Protein 6OAE (pdb70)

B-factor: mean 30.8, std 9.29, range [15.87, 71.19]

Solvent-accessible surface area: 11978 Å² total; per-residue (Å²): 126,113,151,7,51,30,147,108,66,114,15,120,12,99,3,80,57,113,26,103,122,53,26,10,92,7,94,27,4,172,58,23,129,12,64,58,7,109,116,14,20,97,191,3,14,82,35,112,75,68,50,0,21,4,82,62,70,7,54,61,65,126,85,50,90,9,40,0,15,0,33,0,47,47,92,62,91,90,61,38,74,34,96,0,72,0,34,5,64,53,44,27,56,35,45,2,122,23,114,30,179,85,53,106,25,155,7,108,42,104,35,153,65,110,35,80,30,0,52,51,105,89,0,79,11,138,13,182,1,174,94,34,108,22,30,11,54,36,88,61,89,46,87,16,0,62,78,18,1,34,22,72,42,61,56,146,1,13,0,66,0,45,144,95,11,53,57,182,120,64,54,66,0,9,0,105,0,48,0,34,8,14,97,27,133,139,81,167,76,36,50,82,19,85,4,24,0,16,0,54,2,43,68,134

Secondary struc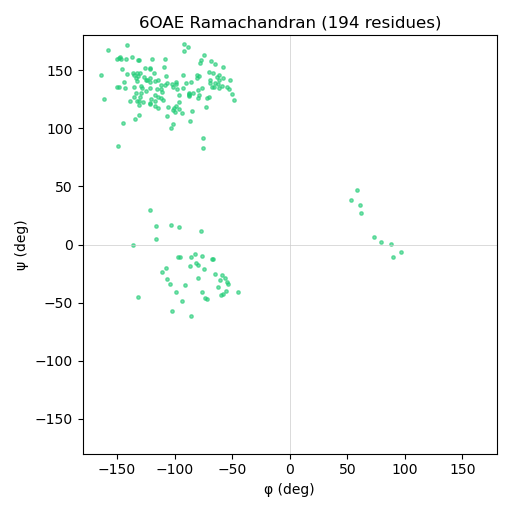ture (DSSP, 8-state):
--S-B-S--EEEEETT----S-SEE-B--TT-EEEE-TTSPTTTEEEETTEEEE-S---TTT-SEEEEEEEEEETTEEEEEEEEEEEEEP---S--B-S-SEEEEEEETTPPTT-EEE-HHHH--B-SSTTPPPEEEEEESSTTGGGTEEEEETTEEEEEE-S---TTT-SEEEEEEEEESSS-SS-SS--EEEEEEEEEEEP-

InterPro domains:
  IPR002126 Cadherin-like [PS50268] (71-124)
  IPR002126 Cadherin-like [PS50268] (125-237)
  IPR002126 Cadherin-like [PS50268] (249-354)
  IPR002126 Cadherin-like [PS50268] (355-459)
  IPR002126 Cadherin-like [SM00112] (29-122)
  IPR002126 Cadherin-like [SM00112] (149-235)
  IPR002126 Cadherin-like [SM00112] (274-352)
  IPR015919 Cadherin-like superfamily [SSF49313] (65-124)
  IPR015919 Cadherin-like superfamily [SSF49313] (117-227)
  IPR015919 Cadherin-like superfamily [SSF49313] (248-342)
  IPR020894 Cadherin conserved site [PS00232] (112-122)
  IPR050174 Protocadherin/Cadherin-related Cell Adhesion [PTHR24028] (68-316)

Sequence (204 aa):
AQYCSVNKDIFEVEENTNVTEPLVDIHHVPEGQEVTLGALSTPFAFRIQGNQLFLNVTPDYEEKSLLEAQLLCQSGGTLVTQLRVFVSVLDVNDNAPEFPFKTKEEIRVEEDTKVNSTVIPETQLQAEEDRDKDDILFYTLQEMTAGASDYFSLVSVNRRPALRLDRPLDFYERPNNMTFWLLVRDTPGENVEPSHTATATLVLNNVVPA

Radius of gyration: 27.86 Å; Cα contacts (8 Å, |Δi|>4): 495; chains: 1; bounding box: 57×40×80 Å

GO terms:
  GO:0005515 protein binding (F, IPI)
  GO:0050839 cell adhesion molecule binding (F, IDA)
  GO:0005886 plasma membrane (C, IDA)
  GO:0005902 microvillus (C, IDA)
  GO:0016324 apical plasma membrane (C, IDA)
  GO:0031526 brush border membrane (C, IDA)
  GO:0031528 microvillus membrane (C, IDA)
  GO:1904970 brush border assembly (P, IDA)
  GO:0032532 regulation of microvillus length (P, IMP)
  GO:0090675 intermicrovillar adhesion (P, IMP)
  GO:0070062 extracellular exosome (C, HDA)
  GO:0008013 beta-catenin binding (F, IPI)

Structure (mmCIF, N/CA/C/O backbone):
data_6OAE
#
_entry.id   6OAE
#
_cell.length_a   50.427
_cell.length_b   78.379
_cell.length_c   121.390
_cell.angle_alpha   90.00
_cell.angle_beta   90.00
_cell.angle_gamma   90.00
#
_symmetry.space_group_name_H-M   'I 2 2 2'
#
loop_
_entity.id
_entity.type
_entity.pdbx_description
1 polymer 'Mucin-like protocadherin'
2 non-polymer 2-AMINO-2-HYDROXYMETHYL-PROPANE-1,3-DIOL
3 non-polymer 'CALCIUM ION'
4 water water
#
loop_
_atom_site.group_PDB
_atom_site.id
_atom_site.type_symbol
_atom_site.label_atom_id
_atom_site.label_alt_id
_atom_site.label_comp_id
_atom_site.label_asym_id
_atom_site.label_entity_id
_atom_site.label_seq_id
_atom_site.pdbx_PDB_ins_code
_atom_site.Cartn_x
_atom_site.Cartn_y
_atom_site.Cartn_z
_atom_site.occupancy
_atom_site.B_iso_or_equiv
_atom_site.auth_seq_id
_atom_site.auth_comp_id
_atom_site.auth_asym_id
_atom_site.auth_atom_id
_atom_site.pdbx_PDB_model_num
ATOM 1 N N . ALA A 1 3 ? -10.097 43.909 48.640 1.00 66.91 2 ALA A N 1
ATOM 2 C CA . ALA A 1 3 ? -10.146 42.665 47.772 1.00 66.76 2 ALA A CA 1
ATOM 3 C C . ALA A 1 3 ? -11.465 42.632 46.985 1.00 63.27 2 ALA A C 1
ATOM 4 O O . ALA A 1 3 ? -12.152 41.582 47.007 1.00 66.98 2 ALA A O 1
ATOM 6 N N . GLN A 1 4 ? -11.792 43.743 46.311 1.00 59.75 3 GLN A N 1
ATOM 7 C CA . GLN A 1 4 ? -13.086 43.968 45.601 1.00 57.57 3 GLN A CA 1
ATOM 8 C C . GLN A 1 4 ? -12.840 44.255 44.117 1.00 51.05 3 GLN A C 1
ATOM 9 O O . GLN A 1 4 ? -13.651 44.979 43.501 1.00 47.62 3 GLN A O 1
ATOM 15 N N . TYR A 1 5 ? -11.768 43.694 43.557 1.00 46.69 4 TYR A N 1
ATOM 16 C CA . TYR A 1 5 ? -11.447 43.779 42.113 1.00 42.93 4 TYR A CA 1
ATOM 17 C C . TYR A 1 5 ? -11.194 42.369 41.588 1.00 39.65 4 TYR A C 1
ATOM 18 O O . TYR A 1 5 ? -10.481 41.618 42.254 1.00 35.25 4 TYR A O 1
ATOM 27 N N . CYS A 1 6 ? -11.773 42.053 40.433 1.00 37.62 5 CYS A N 1
ATOM 28 C CA . CYS A 1 6 ? -11.469 40.837 39.644 1.00 39.13 5 CYS A CA 1
ATOM 29 C C . CYS A 1 6 ? -9.967 40.743 39.416 1.00 35.33 5 CYS A C 1
ATOM 30 O O . CYS A 1 6 ? -9.369 41.789 39.180 1.00 31.57 5 CYS A O 1
ATOM 33 N N . SER A 1 7 ? -9.417 39.531 39.471 1.00 32.15 6 SER A N 1
ATOM 34 C CA . SER A 1 7 ? -7.994 39.245 39.193 1.00 30.94 6 SER A CA 1
ATOM 35 C C . SER A 1 7 ? -7.825 37.828 38.627 1.00 30.91 6 SER A C 1
ATOM 36 O O . SER A 1 7 ? -8.741 36.964 38.779 1.00 30.56 6 SER A O 1
ATOM 39 N N . VAL A 1 8 ? -6.694 37.640 37.973 1.00 28.87 7 VAL A N 1
ATOM 40 C CA . VAL A 1 8 ? -6.124 36.343 37.544 1.00 28.41 7 VAL A CA 1
ATOM 41 C C . VAL A 1 8 ? -4.664 36.374 37.989 1.00 28.67 7 VAL A C 1
ATOM 42 O O . VAL A 1 8 ? -4.061 37.491 37.971 1.00 28.77 7 VAL A O 1
ATOM 46 N N . ASN A 1 9 ? -4.130 35.227 38.383 1.00 28.77 8 ASN A N 1
ATOM 47 C CA . ASN A 1 9 ? -2.719 35.067 38.826 1.00 30.94 8 ASN A CA 1
ATOM 48 C C . ASN A 1 9 ? -1.811 34.951 37.597 1.00 27.31 8 ASN A C 1
ATOM 49 O O . ASN A 1 9 ? -0.619 35.094 37.758 1.00 25.21 8 ASN A O 1
ATOM 54 N N . LYS A 1 10 ? -2.370 34.691 36.415 1.00 24.01 9 LYS A N 1
ATOM 55 C CA . LYS A 1 10 ? -1.582 34.494 35.168 1.00 23.55 9 LYS A CA 1
ATOM 56 C C . LYS A 1 10 ? -2.436 34.963 33.998 1.00 22.36 9 LYS A C 1
ATOM 57 O O . LYS A 1 10 ? -3.623 34.668 33.991 1.00 21.59 9 LYS A O 1
ATOM 63 N N . ASP A 1 11 ? -1.858 35.707 33.063 1.00 21.43 10 ASP A N 1
ATOM 64 C CA . ASP A 1 11 ? -2.657 36.258 31.941 1.00 20.92 10 ASP A CA 1
ATOM 65 C C . ASP A 1 11 ? -1.940 36.106 30.606 1.00 19.97 10 ASP A C 1
ATOM 66 O O . ASP A 1 11 ? -2.530 36.536 29.606 1.00 19.67 10 ASP A O 1
ATOM 71 N N . ILE A 1 12 ? -0.736 35.532 30.567 1.00 19.80 11 ILE A N 1
ATOM 72 C CA . ILE A 1 12 ? -0.021 35.208 29.299 1.00 20.74 11 ILE A CA 1
ATOM 73 C C . ILE A 1 12 ? 0.237 33.705 29.307 1.00 21.23 11 ILE A C 1
ATOM 74 O O . ILE A 1 12 ? 0.915 33.209 30.239 1.00 21.09 11 ILE A O 1
ATOM 79 N N . PHE A 1 13 ? -0.277 33.019 28.298 1.00 21.43 12 PHE A N 1
ATOM 80 C CA . PHE A 1 13 ? -0.167 31.549 28.136 1.00 21.76 12 PHE A CA 1
ATOM 81 C C . PHE A 1 13 ? 0.511 31.275 26.813 1.00 23.17 12 PHE A C 1
ATOM 82 O O . PHE A 1 13 ? 0.248 32.004 25.829 1.00 25.18 12 PHE A O 1
ATOM 90 N N . GLU A 1 14 ? 1.348 30.248 26.783 1.00 23.24 13 GLU A N 1
ATOM 91 C CA . GLU A 1 14 ? 1.963 29.748 25.549 1.00 24.76 13 GLU A CA 1
ATOM 92 C C . GLU A 1 14 ? 1.353 28.388 25.298 1.00 23.95 13 GLU A C 1
ATOM 93 O O . GLU A 1 14 ? 1.370 27.590 26.229 1.00 23.28 13 GLU A O 1
ATOM 99 N N . VAL A 1 15 ? 0.795 28.178 24.103 1.00 23.79 14 VAL A N 1
ATOM 100 C CA . VAL A 1 15 ? 0.136 26.901 23.712 1.00 23.12 14 VAL A CA 1
ATOM 101 C C . VAL A 1 15 ? 0.698 26.510 22.347 1.00 23.64 14 VAL A C 1
ATOM 102 O O . VAL A 1 15 ? 0.599 27.302 21.439 1.00 22.90 14 VAL A O 1
ATOM 106 N N . GLU A 1 16 ? 1.266 25.316 22.232 1.00 24.16 15 GLU A N 1
ATOM 107 C CA . GLU A 1 16 ? 1.730 24.792 20.926 1.00 26.02 15 GLU A CA 1
ATOM 108 C C . GLU A 1 16 ? 0.506 24.571 20.052 1.00 23.88 15 GLU A C 1
ATOM 109 O O . GLU A 1 16 ? -0.493 24.034 20.553 1.00 23.06 15 GLU A O 1
ATOM 115 N N . GLU A 1 17 ? 0.580 24.975 18.791 1.00 23.08 16 GLU A N 1
ATOM 116 C CA . GLU A 1 17 ? -0.548 24.753 17.858 1.00 22.00 16 GLU A CA 1
ATOM 117 C C . GLU A 1 17 ? -0.831 23.257 17.808 1.00 21.06 16 GLU A C 1
ATOM 118 O O . GLU A 1 17 ? 0.097 22.458 18.084 1.00 20.17 16 GLU A O 1
ATOM 124 N N . ASN A 1 18 ? -2.084 22.899 17.514 1.00 21.59 17 ASN A N 1
ATOM 125 C CA . ASN A 1 18 ? -2.579 21.504 17.410 1.00 22.45 17 ASN A CA 1
ATOM 126 C C . ASN A 1 18 ? -2.690 20.856 18.799 1.00 22.98 17 ASN A C 1
ATOM 127 O O . ASN A 1 18 ? -2.980 19.676 18.837 1.00 24.46 17 ASN A O 1
ATOM 132 N N . THR A 1 19 ? -2.489 21.591 19.888 1.00 22.57 18 THR A N 1
ATOM 133 C CA . THR A 1 19 ? -2.731 21.087 21.256 1.00 23.56 18 THR A CA 1
ATOM 134 C C . THR A 1 19 ? -4.188 21.331 21.638 1.00 23.84 18 THR A C 1
ATOM 135 O O . THR A 1 19 ? -4.652 22.475 21.500 1.00 22.86 18 THR A O 1
ATOM 139 N N . ASN A 1 20 ? -4.857 20.276 22.104 1.00 23.65 19 ASN A N 1
ATOM 140 C CA . ASN A 1 20 ? -6.231 20.331 22.666 1.00 24.81 19 ASN A CA 1
ATOM 141 C C . ASN A 1 20 ? -6.070 20.679 24.143 1.00 23.69 19 ASN A C 1
ATOM 142 O O . ASN A 1 20 ? -5.600 19.825 24.900 1.00 23.01 19 ASN A O 1
ATOM 147 N N . VAL A 1 21 ? -6.391 21.905 24.550 1.00 22.56 20 VAL A N 1
ATOM 148 C CA . VAL A 1 21 ? -6.402 22.248 25.995 1.00 22.55 20 VAL A CA 1
ATOM 149 C C . VAL A 1 21 ? -7.857 22.244 26.459 1.00 22.58 20 VAL A C 1
ATOM 150 O O . VAL A 1 21 ? -8.591 23.199 26.159 1.00 21.62 20 VAL A O 1
ATOM 154 N N . THR A 1 22 ? -8.263 21.195 27.158 1.00 21.50 21 THR A N 1
ATOM 155 C CA . THR A 1 22 ? -9.641 21.033 27.683 1.00 22.42 21 THR A CA 1
ATOM 156 C C . THR A 1 22 ? -9.744 21.616 29.092 1.00 21.96 21 THR A C 1
ATOM 157 O O . THR A 1 22 ? -10.817 22.121 29.471 1.00 22.97 21 THR A O 1
ATOM 161 N N . GLU A 1 23 ? -8.681 21.496 29.860 1.00 21.49 22 GLU A N 1
ATOM 162 C CA . GLU A 1 23 ? -8.595 21.986 31.247 1.00 21.85 22 GLU A CA 1
ATOM 163 C C . GLU A 1 23 ? -8.609 23.513 31.226 1.00 22.06 22 GLU A C 1
ATOM 164 O O . GLU A 1 23 ? -8.269 24.132 30.214 1.00 20.68 22 GLU A O 1
ATOM 170 N N . PRO A 1 24 ? -8.984 24.157 32.346 1.00 22.65 23 PRO A N 1
ATOM 171 C CA . PRO A 1 24 ? -8.959 25.618 32.425 1.00 22.62 23 PRO A CA 1
ATOM 172 C C . PRO A 1 24 ? -7.561 26.218 32.233 1.00 22.64 23 PRO A C 1
ATOM 173 O O . PRO A 1 24 ? -6.584 25.610 32.642 1.00 20.96 23 PRO A O 1
ATOM 177 N N . LEU A 1 25 ? -7.487 27.396 31.605 1.00 23.29 24 LEU A N 1
ATOM 178 C CA . LEU A 1 25 ? -6.238 28.209 31.543 1.00 23.78 24 LEU A CA 1
ATOM 179 C C . LEU A 1 25 ? -6.032 28.877 32.884 1.00 23.33 24 LEU A C 1
ATOM 180 O O . LEU A 1 25 ? -4.883 28.952 33.351 1.00 24.00 24 LEU A O 1
ATOM 185 N N . VAL A 1 26 ? -7.100 29.378 33.483 1.00 24.58 25 VAL A N 1
ATOM 186 C CA . VAL A 1 26 ? -6.940 30.181 34.718 1.00 25.98 25 VAL A CA 1
ATOM 187 C C . VAL A 1 26 ? -8.271 30.319 35.455 1.00 25.85 25 VAL A C 1
AT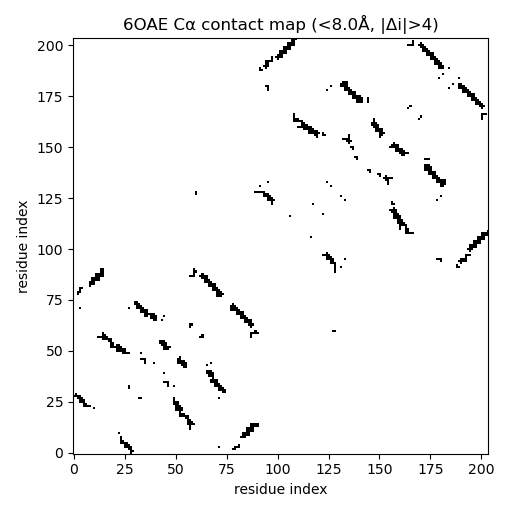OM 188 O O . VAL A 1 26 ? -9.324 30.397 34.812 1.00 25.33 25 VAL A O 1
ATOM 192 N N . ASP A 1 27 ? -8.177 30.358 36.774 1.00 27.28 26 ASP A N 1
ATOM 193 C CA . ASP A 1 27 ? -9.284 30.719 37.691 1.00 30.54 26 ASP A CA 1
ATOM 194 C C . ASP A 1 27 ? -9.388 32.251 37.704 1.00 30.69 26 ASP A C 1
ATOM 195 O O . ASP A 1 27 ? -8.352 32.940 37.800 1.00 31.44 26 ASP A O 1
ATOM 200 N N . ILE A 1 28 ? -10.589 32.772 37.562 1.00 28.65 27 ILE A N 1
ATOM 201 C CA . ILE A 1 28 ? -10.854 34.228 37.646 1.00 29.67 27 ILE A CA 1
ATOM 202 C C . ILE A 1 28 ? -11.371 34.468 39.058 1.00 32.03 27 ILE A C 1
ATOM 203 O O . ILE A 1 28 ? -12.399 33.858 39.424 1.00 32.15 27 ILE A O 1
ATOM 208 N N . HIS A 1 29 ? -10.658 35.280 39.825 1.00 34.23 28 HIS A N 1
ATOM 209 C CA A HIS A 1 29 ? -11.100 35.721 41.175 0.50 35.12 28 HIS A CA 1
ATOM 210 C CA B HIS A 1 29 ? -11.095 35.713 41.176 0.50 34.91 28 HIS A CA 1
ATOM 211 C C . HIS A 1 29 ? -12.136 36.821 40.962 1.00 35.96 28 HIS A C 1
ATOM 212 O O . HIS A 1 29 ? -11.764 37.881 40.389 1.00 35.51 28 HIS A O 1
ATOM 225 N N . VAL A 1 30 ? -13.380 36.561 41.367 1.00 36.54 29 VAL A N 1
ATOM 226 C CA . VAL A 1 30 ? -14.532 37.472 41.159 1.00 39.19 29 VAL A CA 1
ATOM 227 C C . VAL A 1 30 ? -15.027 37.886 42.539 1.00 41.97 29 VAL A C 1
ATOM 228 O O . VAL A 1 30 ? -15.331 37.016 43.348 1.00 41.50 29 VAL A O 1
ATOM 232 N N . PRO A 1 31 ? -15.105 39.200 42.867 1.00 44.47 30 PRO A N 1
ATOM 233 C CA . PRO A 1 31 ? -15.613 39.622 44.176 1.00 45.69 30 PRO A CA 1
ATOM 234 C C . PRO A 1 31 ? -17.103 39.277 44.293 1.00 46.85 30 PRO A C 1
ATOM 235 O O . PRO A 1 31 ? -17.786 39.313 43.270 1.00 44.80 30 PRO A O 1
ATOM 239 N N . GLU A 1 32 ? -17.575 38.960 45.505 1.00 49.39 31 GLU A N 1
ATOM 240 C CA . GLU A 1 32 ? -19.022 38.718 45.771 1.00 50.53 31 GLU A CA 1
ATOM 241 C C . GLU A 1 32 ? -19.807 39.902 45.185 1.00 48.88 31 GLU A C 1
ATOM 242 O O . GLU A 1 32 ? -19.404 41.049 45.444 1.00 49.72 31 GLU A O 1
ATOM 248 N N . GLY A 1 33 ? -20.843 39.626 44.383 1.00 46.82 32 GLY A N 1
ATOM 249 C CA . GLY A 1 33 ? -21.730 40.638 43.775 1.00 45.47 32 GLY A CA 1
ATOM 250 C C . GLY A 1 33 ? -21.350 41.010 42.352 1.00 45.79 32 GLY A C 1
ATOM 251 O O . GLY A 1 33 ? -22.122 41.773 41.730 1.00 46.75 32 GLY A O 1
ATOM 252 N N . GLN A 1 34 ? -20.217 40.514 41.838 1.00 45.28 33 GLN A N 1
ATOM 253 C CA . GLN A 1 34 ? -19.763 40.761 40.439 1.00 45.15 33 GLN A CA 1
ATOM 254 C C . GLN A 1 34 ? -19.923 39.470 39.618 1.00 43.04 33 GLN A C 1
ATOM 255 O O . GLN A 1 34 ? -20.008 38.401 40.218 1.00 40.59 33 GLN A O 1
ATOM 261 N N . GLU A 1 35 ? -19.975 39.597 38.292 1.00 43.17 34 GLU A N 1
ATOM 262 C CA . GLU A 1 35 ? -19.992 38.465 37.325 1.00 44.87 34 GLU A CA 1
ATOM 263 C C . GLU A 1 35 ? -18.977 38.775 36.224 1.00 41.71 34 GLU A C 1
ATOM 264 O O . GLU A 1 35 ? -18.866 39.959 35.838 1.00 40.96 34 GLU A O 1
ATOM 270 N N . VAL A 1 36 ? -18.271 37.759 35.730 1.00 37.38 35 VAL A N 1
ATOM 271 C CA . VAL A 1 36 ? -17.278 37.943 34.629 1.00 35.25 35 VAL A CA 1
ATOM 272 C C . VAL A 1 36 ? -17.818 37.246 33.380 1.00 35.01 35 VAL A C 1
ATOM 273 O O . VAL A 1 36 ? -18.283 36.112 33.497 1.00 36.74 35 VAL A O 1
ATOM 277 N N . THR A 1 37 ? -17.750 37.930 32.247 1.00 33.48 36 THR A N 1
ATOM 278 C CA . THR A 1 37 ? -18.185 37.459 30.920 1.00 34.97 36 THR A CA 1
ATOM 279 C C . THR A 1 37 ? -17.130 37.874 29.905 1.00 34.37 36 THR A C 1
ATOM 280 O O . THR A 1 37 ? -16.333 38.782 30.234 1.00 35.78 36 THR A O 1
ATOM 284 N N . LEU A 1 38 ? -17.114 37.244 28.732 1.00 34.11 37 LEU A N 1
ATOM 285 C CA . LEU A 1 38 ? -16.199 37.623 27.628 1.00 33.79 37 LEU A CA 1
ATOM 286 C C . LEU A 1 38 ? -16.746 38.896 26.991 1.00 35.87 37 LEU A C 1
ATOM 287 O O . LEU A 1 38 ? -17.971 38.948 26.776 1.00 36.16 37 LEU A O 1
ATOM 292 N N . GLY A 1 39 ? -15.872 39.872 26.738 1.00 35.14 38 GLY A N 1
ATOM 293 C CA . GLY A 1 39 ? -16.179 41.099 25.984 1.00 37.19 38 GLY A CA 1
ATOM 294 C C . GLY A 1 39 ? -15.966 40.904 24.494 1.00 38.09 38 GLY A C 1
ATOM 295 O O . GLY A 1 39 ? -15.382 39.860 24.084 1.00 38.66 38 GLY A O 1
ATOM 296 N N . ALA A 1 40 ? -16.410 41.875 23.698 1.00 38.73 39 ALA A N 1
ATOM 297 C CA . ALA A 1 40 ? -16.429 41.817 22.219 1.00 38.70 39 ALA A CA 1
ATOM 298 C C . ALA A 1 40 ? -15.038 42.039 21.617 1.00 37.89 39 ALA A C 1
ATOM 299 O O . ALA A 1 40 ? -14.924 41.827 20.410 1.00 37.28 39 ALA A O 1
ATOM 301 N N . LEU A 1 41 ? -14.018 42.449 22.387 1.00 38.55 40 LEU A N 1
ATOM 302 C CA . LEU A 1 41 ? -12.616 42.506 21.869 1.00 39.26 40 LEU A CA 1
ATOM 303 C C . LEU A 1 41 ? -11.961 41.114 21.948 1.00 35.40 40 LEU A C 1
ATOM 304 O O . LEU A 1 41 ? -10.870 40.973 21.404 1.00 36.06 40 LEU A O 1
ATOM 309 N N . SER A 1 42 ? -12.601 40.132 22.589 1.00 33.05 41 SER A N 1
ATOM 310 C CA . SER A 1 42 ? -12.142 38.718 22.606 1.00 29.26 41 SER A CA 1
ATOM 311 C C . SER A 1 42 ? -12.076 38.186 21.171 1.00 29.38 41 SER A C 1
ATOM 312 O O . SER A 1 42 ? -13.014 38.433 20.398 1.00 29.46 41 SER A O 1
ATOM 315 N N . THR A 1 43 ? -11.013 37.467 20.832 1.00 27.45 42 THR A N 1
ATOM 316 C CA . THR A 1 43 ? -10.912 36.682 19.585 1.00 27.21 42 THR A CA 1
ATOM 317 C C . THR A 1 43 ? -12.185 35.851 19.458 1.00 26.72 42 THR A C 1
ATOM 318 O O . THR A 1 43 ? -12.542 35.120 20.382 1.00 25.27 42 THR A O 1
ATOM 322 N N . PRO A 1 44 ? -12.925 35.961 18.336 1.00 26.52 43 PRO A N 1
ATOM 323 C CA . PRO A 1 44 ? -14.151 35.191 18.157 1.00 26.83 43 PRO A CA 1
ATOM 324 C C . PRO A 1 44 ? -13.905 33.671 18.176 1.00 24.40 43 PRO A C 1
ATOM 325 O O . PRO A 1 44 ? -12.903 33.267 17.659 1.00 23.56 43 PRO A O 1
ATOM 329 N N . PHE A 1 45 ? -14.812 32.900 18.781 1.00 23.73 44 PHE A N 1
ATOM 330 C CA . PHE A 1 45 ? -14.859 31.420 18.683 1.00 25.61 44 PHE A CA 1
ATOM 331 C C . PHE A 1 45 ? -13.554 30.795 19.165 1.00 27.80 44 PHE A C 1
ATOM 332 O O . PHE A 1 45 ? -12.968 29.895 18.440 1.00 29.76 44 PHE A O 1
ATOM 340 N N . ALA A 1 46 ? -13.081 31.251 20.313 1.00 26.80 45 ALA A N 1
ATOM 341 C CA . ALA A 1 46 ? -11.794 30.800 20.890 1.00 26.79 45 ALA A CA 1
ATOM 342 C C . ALA A 1 46 ? -11.982 30.431 22.362 1.00 26.94 45 ALA A C 1
ATOM 343 O O . ALA A 1 46 ? -11.503 29.355 22.757 1.00 26.80 45 ALA A O 1
ATOM 345 N N . PHE A 1 47 ? -12.679 31.258 23.146 1.00 24.17 46 PHE A N 1
ATOM 346 C CA . PHE A 1 47 ? -12.716 31.116 24.613 1.00 23.83 46 PHE A CA 1
ATOM 347 C C . PHE A 1 47 ? -14.129 30.893 25.110 1.00 24.19 46 PHE A C 1
ATOM 348 O O . PHE A 1 47 ? -15.099 31.270 24.427 1.00 23.66 46 PHE A O 1
ATOM 356 N N . ARG A 1 48 ? -14.233 30.344 26.314 1.00 23.85 47 ARG A N 1
ATOM 357 C CA . ARG A 1 48 ? -15.472 30.424 27.112 1.00 24.25 47 ARG A CA 1
ATOM 358 C C . ARG A 1 48 ? -15.085 30.607 28.562 1.00 24.04 47 ARG A C 1
ATOM 359 O O . ARG A 1 48 ? -13.949 30.276 28.942 1.00 21.92 47 ARG A O 1
ATOM 367 N N . ILE A 1 49 ? -16.035 31.100 29.325 1.00 24.60 48 ILE A N 1
ATOM 368 C CA . ILE A 1 49 ? -15.959 31.220 30.788 1.00 24.85 48 ILE A CA 1
ATOM 369 C C . ILE A 1 49 ? -17.107 30.404 31.350 1.00 26.39 48 ILE A C 1
ATOM 370 O O . ILE A 1 49 ? -18.257 30.633 30.930 1.00 26.03 48 ILE A O 1
ATOM 375 N N . GLN A 1 50 ? -16.776 29.485 32.241 1.00 28.61 49 GLN A N 1
ATOM 376 C CA . GLN A 1 50 ? -17.722 28.653 33.022 1.00 30.35 49 GLN A CA 1
ATOM 377 C C . GLN A 1 50 ? -17.146 28.458 34.415 1.00 28.99 49 GLN A C 1
ATOM 378 O O . GLN A 1 50 ? -15.929 28.143 34.520 1.00 28.79 49 GLN A O 1
ATOM 384 N N . GLY A 1 51 ? -17.986 28.629 35.438 1.00 27.34 50 GLY A N 1
ATOM 385 C CA . GLY A 1 51 ? -17.597 28.532 36.848 1.00 26.75 50 GLY A CA 1
ATOM 386 C C . GLY A 1 51 ? -16.416 29.427 37.164 1.00 26.08 50 GLY A C 1
ATOM 387 O O . GLY A 1 51 ? -15.562 28.993 37.928 1.00 27.47 50 GLY A O 1
ATOM 388 N N . ASN A 1 52 ? -16.366 30.627 36.584 1.00 26.85 51 ASN A N 1
ATOM 389 C CA . ASN A 1 52 ? -15.304 31.638 36.860 1.00 28.09 51 ASN A CA 1
ATOM 390 C C . ASN A 1 52 ? -13.931 31.076 36.467 1.00 26.98 51 ASN A C 1
ATOM 391 O O . ASN A 1 52 ? -12.922 31.397 37.140 1.00 25.45 51 ASN A O 1
ATOM 396 N N . GLN A 1 53 ? -13.890 30.261 35.406 1.00 25.33 52 GLN A N 1
ATOM 397 C CA . GLN A 1 53 ? -12.621 29.755 34.821 1.00 24.96 52 GLN A CA 1
ATOM 398 C C . GLN A 1 53 ? -12.639 30.091 33.340 1.0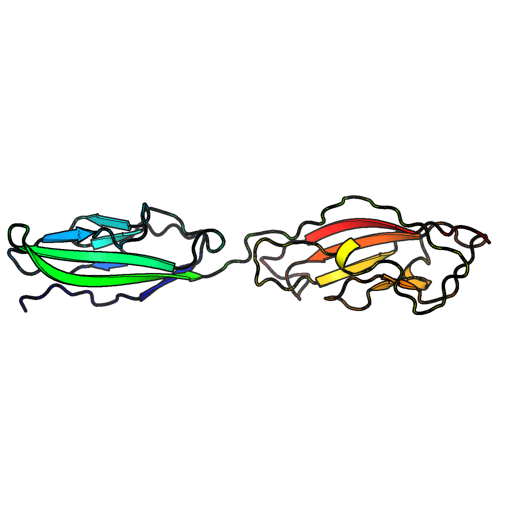0 22.62 52 GLN A C 1
ATOM 399 O O . GLN A 1 53 ? -13.735 30.037 32.738 1.00 21.42 52 GLN A O 1
ATOM 405 N N . LEU A 1 54 ? -11.475 30.428 32.781 1.00 21.92 53 LEU A N 1
ATOM 406 C CA . LEU A 1 54 ? -11.305 30.710 31.350 1.00 21.32 53 LEU A CA 1
ATOM 407 C C . LEU A 1 54 ? -10.817 29.431 30.678 1.00 21.68 53 LEU A C 1
ATOM 408 O O . LEU A 1 54 ? -9.825 28.836 31.148 1.00 20.82 53 LEU A O 1
ATOM 413 N N . PHE A 1 55 ? -11.498 29.049 29.624 1.00 20.78 54 PHE A N 1
ATOM 414 C CA . PHE A 1 55 ? -11.170 27.866 28.803 1.00 22.28 54 PHE A CA 1
ATOM 415 C C . PHE A 1 55 ? -10.921 28.284 27.358 1.00 22.40 54 PHE A C 1
ATOM 416 O O . PHE A 1 55 ? -11.510 29.297 26.919 1.00 22.01 54 PHE A O 1
ATOM 424 N N . LEU A 1 56 ? -10.079 27.509 26.670 1.00 23.55 55 LEU A N 1
ATOM 425 C CA . LEU A 1 56 ? -9.948 27.460 25.193 1.00 26.29 55 LEU A CA 1
ATOM 426 C C . LEU A 1 56 ? -10.956 26.435 24.693 1.00 27.68 55 LEU A C 1
ATOM 427 O O . LEU A 1 56 ? -10.914 25.330 25.235 1.00 27.99 55 LEU A O 1
ATOM 432 N N . ASN A 1 57 ? -11.808 26.755 23.706 1.00 27.12 56 ASN A N 1
ATOM 433 C CA . ASN A 1 57 ? -12.799 25.789 23.147 1.00 27.65 56 ASN A CA 1
ATOM 434 C C . ASN A 1 57 ? -12.234 25.109 21.900 1.00 26.80 56 ASN A C 1
ATOM 435 O O . ASN A 1 57 ? -12.859 24.127 21.440 1.00 24.80 56 ASN A O 1
ATOM 440 N N . VAL A 1 58 ? -11.111 25.606 21.391 1.00 26.74 57 VAL A N 1
ATOM 441 C CA . VAL A 1 58 ? -10.580 25.242 20.046 1.00 26.79 57 VAL A CA 1
ATOM 442 C C . VAL A 1 58 ? -9.093 24.879 20.112 1.00 25.44 57 VAL A C 1
ATOM 443 O O . VAL A 1 58 ? -8.377 25.266 21.076 1.00 23.44 57 VAL A O 1
ATOM 447 N N . THR A 1 59 ? -8.658 24.137 19.104 1.00 25.13 58 THR A N 1
ATOM 448 C CA . THR A 1 59 ? -7.266 23.702 18.937 1.00 25.79 58 THR A CA 1
ATOM 449 C C . THR A 1 59 ? -6.609 24.744 18.032 1.00 25.05 58 THR A C 1
ATOM 450 O O . THR A 1 59 ? -6.961 24.867 16.856 1.00 24.41 58 THR A O 1
ATOM 454 N N . PRO A 1 60 ? -5.646 25.539 18.543 1.00 22.92 59 PRO A N 1
ATOM 455 C CA . PRO A 1 60 ? -5.058 26.624 17.763 1.00 23.49 59 PRO A CA 1
ATOM 456 C C . PRO A 1 60 ? -4.272 26.143 16.540 1.00 22.93 59 PRO A C 1
ATOM 457 O O . PRO 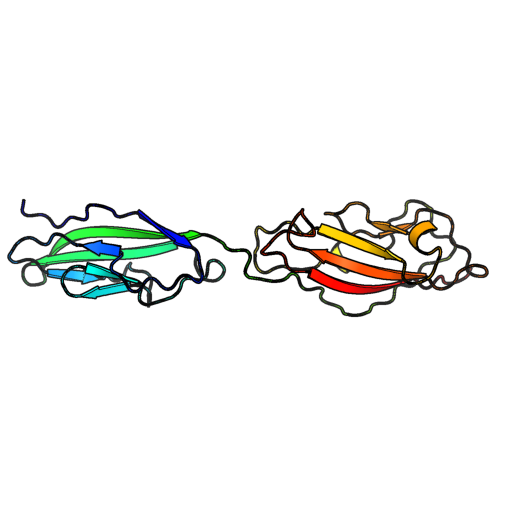A 1 60 ? -3.798 24.994 16.531 1.00 21.02 59 PRO A O 1
ATOM 461 N N . ASP A 1 61 ? -4.164 27.025 15.554 1.00 22.73 60 ASP A N 1
ATOM 462 C CA . ASP A 1 61 ? -3.404 26.795 14.302 1.00 23.76 60 ASP A CA 1
ATOM 463 C C . ASP A 1 61 ? -2.577 28.048 14.045 1.00 24.72 60 ASP A C 1
ATOM 464 O O . ASP A 1 61 ? -3.155 29.071 13.664 1.00 24.04 60 ASP A O 1
ATOM 469 N N . TYR A 1 62 ? -1.270 27.947 14.242 1.00 24.42 61 TYR A N 1
ATOM 470 C CA . TYR A 1 62 ? -0.305 29.058 14.071 1.00 25.16 61 TYR A CA 1
ATOM 471 C C . TYR A 1 62 ? -0.425 29.709 12.676 1.00 25.62 61 TYR A C 1
ATOM 472 O O . TYR A 1 62 ? -0.222 30.949 12.582 1.00 26.19 61 TYR A O 1
ATOM 481 N N . GLU A 1 63 ? -0.749 28.934 11.642 1.00 26.47 62 GLU A N 1
ATOM 482 C CA . GLU A 1 63 ? -0.889 29.426 10.243 1.00 26.81 62 GLU A CA 1
ATOM 483 C C . GLU A 1 63 ? -2.207 30.219 10.063 1.00 29.15 62 GLU A C 1
ATOM 484 O O . GLU A 1 63 ? -2.287 31.004 9.117 1.00 27.69 62 GLU A O 1
ATOM 490 N N . GLU A 1 64 ? -3.209 30.025 10.925 1.00 30.42 63 GLU A N 1
ATOM 491 C CA . GLU A 1 64 ? -4.505 30.756 10.863 1.00 30.91 63 GLU A CA 1
ATOM 492 C C . GLU A 1 64 ? -4.421 31.994 11.774 1.00 31.31 63 GLU A C 1
ATOM 493 O O . GLU A 1 64 ? -4.775 33.093 11.302 1.00 29.30 63 GLU A O 1
ATOM 499 N N . LYS A 1 65 ? -3.966 31.845 13.026 1.00 29.81 64 LYS A N 1
ATOM 500 C CA . LYS A 1 65 ? -3.898 32.971 13.994 1.00 30.80 64 LYS A CA 1
ATOM 501 C C . LYS A 1 65 ? -2.940 32.600 15.125 1.00 30.62 64 LYS A C 1
ATOM 502 O O . LYS A 1 65 ? -3.157 31.540 15.737 1.00 29.66 64 LYS A O 1
ATOM 508 N N . SER A 1 66 ? -1.927 33.434 15.383 1.00 29.30 65 SER A N 1
ATOM 509 C CA . SER A 1 66 ? -0.808 33.155 16.325 1.00 29.65 65 SER A CA 1
ATOM 510 C C . SER A 1 66 ? -1.053 33.779 17.707 1.00 28.44 65 SER A C 1
ATOM 511 O O . SER A 1 66 ? -0.283 33.482 18.636 1.00 28.08 65 SER A O 1
ATOM 514 N N . LEU A 1 67 ? -2.064 34.637 17.846 1.00 28.93 66 LEU A N 1
ATOM 515 C CA . LEU A 1 67 ? -2.352 35.330 19.124 1.00 28.99 66 LEU A CA 1
ATOM 516 C C . LEU A 1 67 ? -3.857 35.356 19.340 1.00 27.44 66 LEU A C 1
ATOM 517 O O . LEU A 1 67 ? -4.592 35.831 18.447 1.00 25.76 66 LEU A O 1
ATOM 522 N N . LEU A 1 68 ? -4.300 34.828 20.477 1.00 24.68 67 LEU A N 1
ATOM 523 C CA . LEU A 1 68 ? -5.729 34.774 20.858 1.00 24.24 67 LEU A CA 1
ATOM 524 C C . LEU A 1 68 ? -5.860 35.659 22.090 1.00 25.56 67 LEU A C 1
ATOM 525 O O . LEU A 1 68 ? -5.001 35.537 22.976 1.00 24.22 67 LEU A O 1
ATOM 530 N N . GLU A 1 69 ? -6.875 36.514 22.119 1.00 25.61 68 GLU A N 1
ATOM 531 C CA . GLU A 1 69 ? -7.115 37.491 23.196 1.00 27.97 68 GLU A CA 1
ATOM 532 C C . GLU A 1 69 ? -8.491 37.235 23.804 1.00 26.06 68 GLU A C 1
ATOM 533 O O . GLU A 1 69 ? -9.447 37.058 23.060 1.00 25.51 68 GLU A O 1
ATOM 539 N N . ALA A 1 70 ? -8.568 37.231 25.125 1.00 24.62 69 ALA A N 1
ATOM 540 C CA . ALA A 1 70 ? -9.823 37.168 25.887 1.00 24.01 69 ALA A CA 1
ATOM 541 C C . ALA A 1 70 ? -9.949 38.484 26.638 1.00 24.97 69 ALA A C 1
ATOM 542 O O . ALA A 1 70 ? -8.979 38.850 27.345 1.00 23.85 69 ALA A O 1
ATOM 544 N N . GLN A 1 71 ? -11.085 39.161 26.468 1.00 26.61 70 GLN A N 1
ATOM 545 C CA . GLN A 1 71 ? -11.435 40.383 27.246 1.00 27.61 70 GLN A CA 1
ATOM 546 C C . GLN A 1 71 ? -12.379 39.921 28.339 1.00 27.28 70 GLN A C 1
ATOM 547 O O . GLN A 1 71 ? -13.472 39.451 27.995 1.00 30.39 70 GLN A O 1
ATOM 553 N N . LEU A 1 72 ? -11.963 40.004 29.593 1.00 27.10 71 LEU A N 1
ATOM 554 C CA . LEU A 1 72 ? -12.781 39.603 30.754 1.00 28.66 71 LEU A CA 1
ATOM 555 C C . LEU A 1 72 ? -13.426 40.875 31.275 1.00 31.57 71 LEU A C 1
ATOM 556 O O . LEU A 1 72 ? -12.667 41.765 31.688 1.00 31.06 71 LEU A O 1
ATOM 561 N N . LEU A 1 73 ? -14.754 40.933 31.226 1.00 33.78 72 LEU A N 1
ATOM 562 C CA . LEU A 1 73 ? -15.571 42.078 31.686 1.00 35.55 72 LEU A CA 1
ATOM 563 C C . LEU A 1 73 ? -16.113 41.707 33.052 1.00 38.34 72 LEU A C 1
ATOM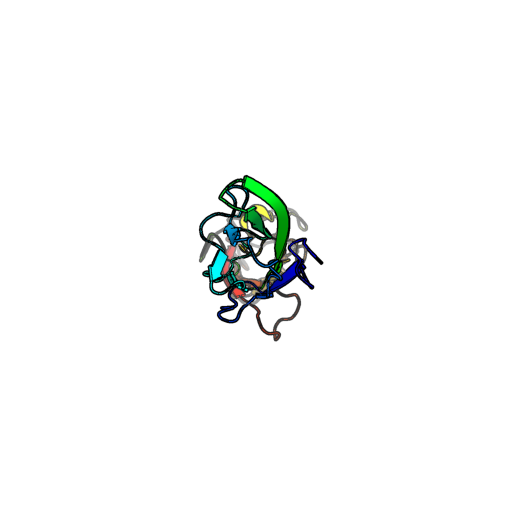 564 O O . LEU A 1 73 ? -16.864 40.723 33.130 1.00 36.92 72 LEU A O 1
ATOM 569 N N . CYS A 1 74 ? -15.743 42.459 34.091 1.00 39.89 73 CYS A N 1
ATOM 570 C CA . CYS A 1 74 ? -16.190 42.209 35.482 1.00 43.40 73 CYS A CA 1
ATOM 571 C C . CYS A 1 74 ? -17.272 43.219 35.853 1.00 45.56 73 CYS A C 1
ATOM 572 O O . CYS A 1 74 ? -16.926 44.359 36.176 1.00 42.94 73 CYS A O 1
ATOM 575 N N . GLN A 1 75 ? -18.529 42.782 35.797 1.00 48.53 74 GLN A N 1
ATOM 576 C CA . GLN A 1 75 ? -19.732 43.642 35.926 1.00 52.17 74 GLN A CA 1
ATOM 577 C C . GLN A 1 75 ? -20.422 43.381 37.268 1.00 54.51 74 GLN A C 1
ATOM 578 O O . GLN A 1 75 ? -20.267 42.268 37.806 1.00 52.73 74 GLN A O 1
ATOM 584 N N . SER A 1 76 ? -21.138 44.392 37.780 1.00 57.88 75 SER A N 1
ATOM 585 C CA . SER A 1 76 ? -22.002 44.337 38.993 1.00 60.34 75 SER A CA 1
ATOM 586 C C . SER A 1 76 ? -23.354 44.948 38.631 1.00 61.96 75 SER A C 1
ATOM 587 O O . SER A 1 76 ? -23.395 46.170 38.387 1.00 63.36 75 SER A O 1
ATOM 590 N N . GLY A 1 77 ? -24.409 44.128 38.579 1.00 62.58 76 GLY A N 1
ATOM 591 C CA . GLY A 1 77 ? -25.741 44.536 38.095 1.00 62.88 76 GLY A CA 1
ATOM 592 C C . GLY A 1 77 ? -25.715 44.983 36.636 1.00 63.43 76 GLY A C 1
ATOM 593 O O . GLY A 1 77 ? -26.571 45.806 36.269 1.00 67.26 76 GLY A O 1
ATOM 594 N N . GLY A 1 78 ? -24.776 44.471 35.828 1.00 63.83 77 GLY A N 1
ATOM 595 C CA . GLY A 1 78 ? -24.668 44.764 34.383 1.00 61.00 77 GLY A CA 1
ATOM 596 C C . GLY A 1 78 ? -23.830 45.999 34.059 1.00 62.44 77 GLY A C 1
ATOM 597 O O . GLY A 1 78 ? -23.717 46.306 32.846 1.00 62.52 77 GLY A O 1
ATOM 598 N N . THR A 1 79 ? -23.264 46.690 35.066 1.00 60.61 78 THR A N 1
ATOM 599 C CA . THR A 1 79 ? -22.364 47.869 34.881 1.00 59.45 78 THR A CA 1
ATOM 600 C C . THR A 1 79 ? -20.904 47.395 35.006 1.00 55.24 78 THR A C 1
ATOM 601 O O . THR A 1 79 ? -20.627 46.597 35.912 1.00 55.01 78 THR A O 1
ATOM 605 N N . LEU A 1 80 ? -20.006 47.876 34.142 1.00 53.22 79 LEU A N 1
ATOM 606 C CA . LEU A 1 80 ? -18.575 47.455 34.122 1.00 50.88 79 LEU A CA 1
ATOM 607 C C . LEU A 1 80 ? -17.812 48.049 35.319 1.00 51.78 79 LEU A C 1
ATOM 608 O O . LEU A 1 80 ? -17.723 49.287 35.397 1.00 56.70 79 LEU A O 1
ATOM 613 N N . VAL A 1 81 ? -17.275 47.197 36.203 1.00 47.95 80 VAL A N 1
ATOM 614 C CA . VAL A 1 81 ? -16.389 47.590 37.340 1.00 46.35 80 VAL A CA 1
ATOM 615 C C . VAL A 1 81 ? -14.959 47.657 36.804 1.00 45.62 80 VAL A C 1
ATOM 616 O O . VAL A 1 81 ? -14.368 48.740 36.851 1.00 45.82 80 VAL A O 1
ATOM 620 N N . THR A 1 82 ? -14.423 46.533 36.312 1.00 42.96 81 THR A N 1
ATOM 621 C CA . THR A 1 82 ? -13.046 46.449 35.739 1.00 41.48 81 THR A CA 1
ATOM 622 C C . THR A 1 82 ? -13.041 45.523 34.528 1.00 39.02 81 THR A C 1
ATOM 623 O O . THR A 1 82 ? -14.076 44.866 34.256 1.00 36.94 81 THR A O 1
ATOM 627 N N . GLN A 1 83 ? -11.921 45.497 33.816 1.00 36.48 82 GLN A N 1
ATOM 628 C CA . GLN A 1 83 ? -11.697 44.527 32.723 1.00 35.61 82 GLN A CA 1
ATOM 629 C C . GLN A 1 83 ? -10.245 44.059 32.763 1.00 34.24 82 GLN A C 1
ATOM 630 O O . GLN A 1 83 ? -9.350 44.852 33.146 1.00 30.05 82 GLN A O 1
ATOM 636 N N . LEU A 1 84 ? -10.054 42.798 32.393 1.00 32.55 83 LEU A N 1
ATOM 637 C CA . LEU A 1 84 ? -8.756 42.086 32.371 1.00 32.00 83 LEU A CA 1
ATOM 638 C C . LEU A 1 84 ? -8.522 41.620 30.933 1.00 30.44 83 LEU A C 1
ATOM 639 O O . LEU A 1 84 ? -9.501 41.422 30.225 1.00 27.27 83 LEU A O 1
ATOM 644 N N . ARG A 1 85 ? -7.269 41.480 30.511 1.00 29.76 84 ARG A N 1
ATOM 645 C CA . ARG A 1 85 ? -6.919 40.817 29.233 1.00 29.21 84 ARG A CA 1
ATOM 646 C C . ARG A 1 85 ? -6.149 39.540 29.551 1.00 25.78 84 ARG A C 1
ATOM 647 O O . ARG A 1 85 ? -5.325 39.530 30.503 1.00 23.02 84 ARG A O 1
ATOM 655 N N . VAL A 1 86 ? -6.417 38.505 28.775 1.00 23.84 85 VAL A N 1
ATOM 656 C CA . VAL A 1 86 ? -5.606 37.261 28.758 1.00 23.42 85 VAL A CA 1
ATOM 657 C C . VAL A 1 86 ? -5.163 37.026 27.327 1.00 23.15 85 VAL A C 1
ATOM 658 O O . VAL A 1 86 ? -6.032 37.096 26.413 1.00 22.78 85 VAL A O 1
ATOM 662 N N . PHE A 1 87 ? -3.873 36.753 27.140 1.00 22.88 86 PHE A N 1
ATOM 663 C CA . PHE A 1 87 ? -3.276 36.434 25.828 1.00 23.66 86 PHE A CA 1
ATOM 664 C C . PHE A 1 87 ? -2.840 34.975 25.786 1.00 22.84 86 PHE A C 1
ATOM 665 O O . PHE A 1 87 ? -2.156 34.517 26.711 1.00 21.79 86 PHE A O 1
ATOM 673 N N . VAL A 1 88 ? -3.230 34.288 24.723 1.00 21.84 87 VAL A N 1
ATOM 674 C CA . VAL A 1 88 ? -2.654 32.968 24.374 1.00 21.55 87 VAL A CA 1
ATOM 675 C C . VAL A 1 88 ? -1.743 33.197 23.173 1.00 21.22 87 VAL A C 1
ATOM 676 O O . VAL A 1 88 ? -2.245 33.508 22.081 1.00 21.93 87 VAL A O 1
ATOM 680 N N . SER A 1 89 ? -0.453 33.066 23.395 1.00 21.31 88 SER A N 1
ATOM 681 C CA . SER A 1 89 ? 0.574 33.090 22.350 1.00 22.44 88 SER A CA 1
ATOM 682 C C . SER A 1 89 ? 0.675 31.668 21.789 1.00 21.74 88 SER A C 1
ATOM 683 O O . SER A 1 89 ? 1.066 30.766 22.539 1.00 21.85 88 SER A O 1
ATOM 686 N N . VAL A 1 90 ? 0.330 31.478 20.517 1.00 22.24 89 VAL A N 1
ATOM 687 C CA . VAL A 1 90 ? 0.363 30.151 19.852 1.00 22.47 89 VAL A CA 1
ATOM 688 C C . VAL A 1 90 ? 1.771 29.931 19.291 1.00 24.51 89 VAL A C 1
ATOM 689 O O . VAL A 1 90 ? 2.270 30.817 18.581 1.00 26.13 89 VAL A O 1
ATOM 693 N N . LEU A 1 91 ? 2.366 28.777 19.576 1.00 25.44 90 LEU A N 1
ATOM 694 C CA . LEU A 1 91 ? 3.746 28.441 19.165 1.00 26.48 90 LEU A CA 1
ATOM 695 C C . LEU A 1 91 ? 3.679 27.602 17.894 1.00 26.19 90 LEU A C 1
ATOM 696 O O . LEU A 1 91 ? 2.874 26.639 17.827 1.00 22.84 90 LEU A O 1
ATOM 701 N N . ASP A 1 92 ? 4.515 27.954 16.931 1.00 25.89 91 ASP A N 1
ATOM 702 C CA . ASP A 1 92 ? 4.583 27.243 15.636 1.00 26.74 91 ASP A CA 1
ATOM 703 C C . ASP A 1 92 ? 5.167 25.847 15.857 1.00 26.67 91 ASP A C 1
ATOM 704 O O . ASP A 1 92 ? 6.141 25.682 16.661 1.00 25.21 91 ASP A O 1
ATOM 709 N N . VAL A 1 93 ? 4.577 24.880 15.177 1.00 25.42 92 VAL A N 1
ATOM 710 C CA . VAL A 1 93 ? 5.026 23.469 15.077 1.00 26.56 92 VAL A CA 1
ATOM 711 C C . VAL A 1 93 ? 5.324 23.220 13.591 1.00 25.95 92 VAL A C 1
ATOM 712 O O . VAL A 1 93 ? 4.654 23.848 12.722 1.00 24.90 92 VAL A O 1
ATOM 716 N N . ASN A 1 94 ? 6.293 22.363 13.297 1.00 25.94 93 ASN A N 1
ATOM 717 C CA . ASN A 1 94 ? 6.568 21.919 11.907 1.00 26.01 93 ASN A CA 1
ATOM 718 C C . ASN A 1 94 ? 5.465 20.923 11.540 1.00 25.21 93 ASN A C 1
ATOM 719 O O . ASN A 1 94 ? 5.683 19.701 11.688 1.00 23.73 93 ASN A O 1
ATOM 724 N N . ASP A 1 95 ? 4.301 21.417 11.106 1.00 24.55 94 ASP A N 1
ATOM 725 C CA . ASP A 1 95 ? 3.092 20.586 10.865 1.00 25.55 94 ASP A CA 1
ATOM 726 C C . ASP A 1 95 ? 2.689 20.591 9.377 1.00 25.71 94 ASP A C 1
ATOM 727 O O . ASP A 1 95 ? 1.635 19.989 9.055 1.00 26.48 94 ASP A O 1
ATOM 732 N N . ASN A 1 96 ? 3.488 21.216 8.504 1.00 25.52 95 ASN A N 1
ATOM 733 C CA . ASN A 1 96 ? 3.245 21.311 7.045 1.00 24.45 95 ASN A CA 1
ATOM 734 C C . ASN A 1 96 ? 4.455 20.742 6.304 1.00 25.31 95 ASN A C 1
ATOM 735 O O . ASN A 1 96 ? 5.601 20.946 6.762 1.00 23.87 95 ASN A O 1
ATOM 740 N N . ALA A 1 97 ? 4.202 20.024 5.209 1.00 24.85 96 ALA A N 1
ATOM 741 C CA . ALA A 1 97 ? 5.255 19.433 4.352 1.00 24.42 96 ALA A CA 1
ATOM 742 C C . ALA A 1 97 ? 5.566 20.423 3.233 1.00 25.38 96 ALA A C 1
ATOM 743 O O . ALA A 1 97 ? 4.682 21.155 2.770 1.00 24.92 96 ALA A O 1
ATOM 745 N N . PRO A 1 98 ? 6.833 20.514 2.774 1.00 24.81 97 PRO A N 1
ATOM 746 C CA . PRO A 1 98 ? 7.138 21.325 1.603 1.00 25.47 97 PRO A CA 1
ATOM 747 C C . PRO A 1 98 ? 6.531 20.610 0.393 1.00 25.79 97 PRO A C 1
ATOM 748 O O . PRO A 1 98 ? 6.420 19.397 0.390 1.00 25.56 97 PRO A O 1
ATOM 752 N N . GLU A 1 99 ? 6.117 21.396 -0.595 1.00 28.19 98 GLU A N 1
ATOM 753 C CA . GLU A 1 99 ? 5.495 20.886 -1.828 1.00 28.98 98 GLU A CA 1
ATOM 754 C C . GLU A 1 99 ? 6.132 21.586 -3.016 1.00 27.15 98 GLU A C 1
ATOM 755 O O . GLU A 1 99 ? 6.241 22.820 -2.975 1.00 27.29 98 GLU A O 1
ATOM 761 N N . PHE A 1 100 ? 6.550 20.813 -4.009 1.00 27.31 99 PHE A N 1
ATOM 762 C CA . PHE A 1 100 ? 6.974 21.340 -5.322 1.00 26.52 99 PHE A CA 1
ATOM 763 C C . PHE A 1 100 ? 5.711 21.599 -6.125 1.00 29.09 99 PHE A C 1
ATOM 764 O O . PHE A 1 100 ? 4.755 20.839 -5.984 1.00 29.28 99 PHE A O 1
ATOM 772 N N . PRO A 1 101 ? 5.651 22.671 -6.944 1.00 30.22 100 PRO A N 1
ATOM 773 C CA . PRO A 1 101 ? 4.532 22.852 -7.888 1.00 30.80 100 PRO A CA 1
ATOM 774 C C . PRO A 1 101 ? 4.586 21.986 -9.171 1.00 31.29 100 PRO A C 1
ATOM 775 O O . PRO A 1 101 ? 3.797 22.235 -10.078 1.00 32.77 100 PRO A O 1
ATOM 779 N N . PHE A 1 102 ? 5.472 20.981 -9.235 1.00 30.68 101 PHE A N 1
ATOM 780 C CA . PHE A 1 102 ? 5.599 20.003 -10.345 1.00 29.77 101 PHE A CA 1
ATOM 781 C C . PHE A 1 102 ? 6.023 18.648 -9.789 1.00 30.72 101 PHE A C 1
ATOM 782 O O . PHE A 1 102 ? 6.611 18.611 -8.656 1.00 28.89 101 PHE A O 1
ATOM 790 N N . LYS A 1 103 ? 5.778 17.577 -10.553 1.00 29.73 102 LYS A N 1
ATOM 791 C CA . LYS A 1 103 ? 6.186 16.188 -10.214 1.00 32.92 102 LYS A CA 1
ATOM 792 C C . LYS A 1 103 ? 7.432 15.815 -11.026 1.00 33.60 102 LYS A C 1
ATOM 793 O O . LYS A 1 103 ? 8.443 15.415 -10.437 1.00 31.89 102 LYS A O 1
ATOM 799 N N . THR A 1 104 ? 7.326 15.900 -12.345 1.00 35.50 103 THR A N 1
ATOM 800 C CA . THR A 1 104 ? 8.429 15.667 -13.311 1.00 35.39 103 THR A CA 1
ATOM 801 C C . THR A 1 104 ? 8.364 16.787 -14.343 1.00 35.10 103 THR A C 1
ATOM 802 O O . THR A 1 104 ? 7.242 17.090 -14.815 1.00 35.45 103 THR A O 1
ATOM 806 N N . LYS A 1 105 ? 9.518 17.348 -14.682 1.00 35.73 104 LYS A N 1
ATOM 807 C CA . LYS A 1 105 ? 9.653 18.592 -15.475 1.00 36.47 104 LYS A CA 1
ATOM 808 C C . LYS A 1 105 ? 10.880 18.473 -16.387 1.00 34.16 104 LYS A C 1
ATOM 809 O O . LYS A 1 105 ? 11.912 17.963 -15.891 1.00 33.23 104 LYS A O 1
ATOM 815 N N . GLU A 1 106 ? 10.775 18.948 -17.637 1.00 32.88 105 GLU A N 1
ATOM 816 C CA A GLU A 1 106 ? 11.884 18.919 -18.626 0.50 32.79 105 GLU A CA 1
ATOM 817 C CA B GLU A 1 106 ? 11.886 18.923 -18.633 0.50 31.07 105 GLU A CA 1
ATOM 818 C C . GLU A 1 106 ? 12.363 20.350 -18.917 1.00 30.03 105 GLU A C 1
ATOM 819 O O . GLU A 1 106 ? 11.523 21.254 -18.976 1.00 28.78 105 GLU A O 1
ATOM 830 N N . ILE A 1 107 ? 13.677 20.520 -19.081 1.00 28.89 106 ILE A N 1
ATOM 831 C CA . ILE A 1 107 ? 14.310 21.803 -19.493 1.00 27.30 106 ILE A CA 1
ATOM 832 C C . ILE A 1 107 ? 15.231 21.484 -20.674 1.00 27.08 106 ILE A C 1
ATOM 833 O O . ILE A 1 107 ? 16.038 20.551 -20.543 1.00 26.77 106 ILE A O 1
ATOM 838 N N . ARG A 1 108 ? 15.133 22.243 -21.757 1.00 26.42 107 ARG A N 1
ATOM 839 C CA . ARG A 1 108 ? 16.055 22.112 -22.907 1.00 26.97 107 ARG A CA 1
ATOM 840 C C . ARG A 1 108 ? 17.207 23.102 -22.709 1.00 26.87 107 ARG A C 1
ATOM 841 O O . ARG A 1 108 ? 16.957 24.273 -22.334 1.00 26.61 107 ARG A O 1
ATOM 849 N N . VAL A 1 109 ? 18.434 22.643 -22.936 1.00 25.70 108 VAL A N 1
ATOM 850 C CA . VAL A 1 109 ? 19.670 23.443 -22.712 1.00 25.58 108 VAL A CA 1
ATOM 851 C C . VAL A 1 109 ? 20.525 23.336 -23.965 1.00 25.46 108 VAL A C 1
ATOM 852 O O . VAL A 1 109 ? 20.824 22.196 -24.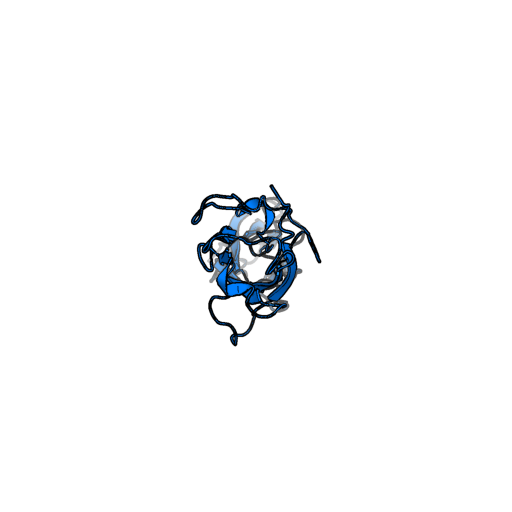392 1.00 23.33 108 VAL A O 1
ATOM 856 N N . GLU A 1 110 ? 20.925 24.468 -24.528 1.00 24.85 109 GLU A N 1
ATOM 857 C CA . GLU A 1 110 ? 21.786 24.464 -25.738 1.00 27.01 109 GLU A CA 1
ATOM 858 C C . GLU A 1 110 ? 23.136 23.850 -25.380 1.00 25.93 109 GLU A C 1
ATOM 859 O O . GLU A 1 110 ? 23.664 24.128 -24.295 1.00 23.76 109 GLU A O 1
ATOM 865 N N . GLU A 1 111 ? 23.668 23.019 -26.270 1.00 27.09 110 GLU A N 1
ATOM 866 C CA . GLU A 1 111 ? 24.979 22.354 -26.078 1.00 27.15 110 GLU A CA 1
ATOM 867 C C . GLU A 1 111 ? 26.084 23.386 -25.781 1.00 27.50 110 GLU A C 1
ATOM 868 O O . GLU A 1 111 ? 27.011 23.043 -25.035 1.00 28.38 110 GLU A O 1
ATOM 874 N N . ASP A 1 112 ? 26.010 24.600 -26.329 1.00 28.50 111 ASP A N 1
ATOM 875 C CA . ASP A 1 112 ? 27.113 25.601 -26.217 1.00 30.08 111 ASP A CA 1
ATOM 876 C C . ASP A 1 112 ? 26.872 26.583 -25.052 1.00 29.54 111 ASP A C 1
ATOM 877 O O . ASP A 1 112 ? 27.556 27.636 -25.016 1.00 29.12 111 ASP A O 1
ATOM 882 N N . THR A 1 113 ? 25.949 26.281 -24.133 1.00 27.44 112 THR A N 1
ATOM 883 C CA . THR A 1 113 ? 25.726 27.076 -22.899 1.00 28.46 112 THR A CA 1
ATOM 884 C C . THR A 1 113 ? 27.077 27.232 -22.186 1.00 28.75 112 THR A C 1
ATOM 885 O O . THR A 1 113 ? 27.790 26.227 -22.080 1.00 28.26 112 THR A O 1
ATOM 889 N N . LYS A 1 114 ? 27.416 28.445 -21.736 1.00 30.79 113 LYS A N 1
ATOM 890 C CA . LYS A 1 114 ? 28.721 28.736 -21.088 1.00 32.90 113 LYS A CA 1
ATOM 891 C C . LYS A 1 114 ? 28.777 28.017 -19.738 1.00 29.82 113 LYS A C 1
ATOM 892 O O . LYS A 1 114 ? 27.774 28.058 -18.999 1.00 25.25 113 LYS A O 1
ATOM 898 N N . VAL A 1 115 ? 29.907 27.378 -19.430 1.00 28.62 114 VAL A N 1
ATOM 899 C CA . VAL A 1 115 ? 30.145 26.715 -18.115 1.00 29.55 114 VAL A CA 1
ATOM 900 C C . VAL A 1 115 ? 29.990 27.780 -17.012 1.00 28.73 114 VAL A C 1
ATOM 901 O O . VAL A 1 115 ? 30.370 28.946 -17.260 1.00 26.20 114 VAL A O 1
ATOM 905 N N . ASN A 1 116 ? 29.422 27.392 -15.862 1.00 29.34 115 ASN A N 1
ATOM 906 C CA . ASN A 1 116 ? 29.100 28.252 -14.684 1.00 32.25 115 ASN A CA 1
ATOM 907 C C . ASN A 1 116 ? 27.818 29.063 -14.876 1.00 31.33 115 ASN A C 1
ATOM 908 O O . ASN A 1 116 ? 27.487 29.815 -13.950 1.00 33.93 115 ASN A O 1
ATOM 913 N N . SER A 1 117 ? 27.111 28.903 -15.991 1.00 28.88 116 SER A N 1
ATOM 914 C CA . SER A 1 117 ? 25.825 29.582 -16.259 1.00 27.84 116 SER A CA 1
ATOM 915 C C . SER A 1 117 ? 24.774 28.998 -15.318 1.00 25.16 116 SER A C 1
ATOM 916 O O . SER A 1 117 ? 24.782 27.757 -15.128 1.00 22.10 116 SER A O 1
ATOM 919 N N . THR A 1 118 ? 23.879 29.835 -14.805 1.00 24.29 117 THR A N 1
ATOM 920 C CA . THR A 1 118 ? 22.613 29.353 -14.206 1.00 24.03 117 THR A CA 1
ATOM 921 C C . THR A 1 118 ? 21.747 28.876 -15.367 1.00 22.74 117 THR A C 1
ATOM 922 O O . THR A 1 118 ? 21.558 29.671 -16.306 1.00 21.65 117 THR A O 1
ATOM 926 N N . VAL A 1 119 ? 21.249 27.638 -15.332 1.00 20.59 118 VAL A N 1
ATOM 927 C CA . VAL A 1 119 ? 20.379 27.077 -16.407 1.00 21.40 118 VAL A CA 1
ATOM 928 C C . VAL A 1 119 ? 18.927 27.003 -15.916 1.00 20.61 118 VAL A C 1
ATOM 929 O O . VAL A 1 119 ? 18.011 27.074 -16.762 1.00 20.49 118 VAL A O 1
ATOM 933 N N . ILE A 1 120 ? 18.699 26.826 -14.610 1.00 20.17 119 ILE A N 1
ATOM 934 C CA . ILE A 1 120 ? 17.329 26.887 -14.015 1.00 20.77 119 ILE A CA 1
ATOM 935 C C . ILE A 1 120 ? 17.433 27.818 -12.814 1.00 21.14 119 ILE A C 1
ATOM 936 O O . ILE A 1 120 ? 18.193 27.542 -11.892 1.00 19.83 119 ILE A O 1
ATOM 941 N N . PRO A 1 121 ? 16.680 28.932 -12.776 1.00 21.71 120 PRO A N 1
ATOM 942 C CA . PRO A 1 121 ? 16.723 29.821 -11.630 1.00 23.06 120 PRO A CA 1
ATOM 943 C C . PRO A 1 121 ? 15.909 29.203 -10.478 1.00 22.94 120 PRO A C 1
ATOM 944 O O . PRO A 1 121 ? 15.045 28.336 -10.698 1.00 21.94 120 PRO A O 1
ATOM 948 N N . GLU A 1 122 ? 16.228 29.662 -9.272 1.00 26.54 121 GLU A N 1
ATOM 949 C CA . GLU A 1 122 ? 15.585 29.279 -7.981 1.00 30.49 121 GLU A CA 1
ATOM 950 C C . GLU A 1 122 ? 14.046 29.275 -8.129 1.00 30.50 121 GLU A C 1
ATOM 951 O O . GLU A 1 122 ? 13.396 28.346 -7.619 1.00 31.10 121 GLU A O 1
ATOM 957 N N . THR A 1 123 ? 13.470 30.258 -8.829 1.00 30.61 122 THR A N 1
ATOM 958 C CA . THR A 1 123 ? 11.997 30.435 -8.999 1.00 32.01 122 THR A CA 1
ATOM 959 C C . THR A 1 123 ? 11.339 29.222 -9.690 1.00 31.20 122 THR A C 1
ATOM 960 O O . THR A 1 123 ? 10.146 28.947 -9.410 1.00 31.99 122 THR A O 1
ATOM 964 N N . GLN A 1 124 ? 12.056 28.531 -10.562 1.00 28.35 123 GLN A N 1
ATOM 965 C CA . GLN A 1 124 ? 11.524 27.373 -11.320 1.00 28.65 123 GLN A CA 1
ATOM 966 C C . GLN A 1 124 ? 11.668 26.078 -10.514 1.00 26.90 123 GLN A C 1
ATOM 967 O O . GLN A 1 124 ? 10.959 25.116 -10.879 1.00 27.22 123 GLN A O 1
ATOM 973 N N . LEU A 1 125 ? 12.528 26.029 -9.478 1.00 26.28 124 LEU A N 1
ATOM 974 C CA . LEU A 1 125 ? 12.757 24.770 -8.703 1.00 25.89 124 LEU A CA 1
ATOM 975 C C . LEU A 1 125 ? 12.201 24.841 -7.287 1.00 25.91 124 LEU A C 1
ATOM 976 O O . LEU A 1 1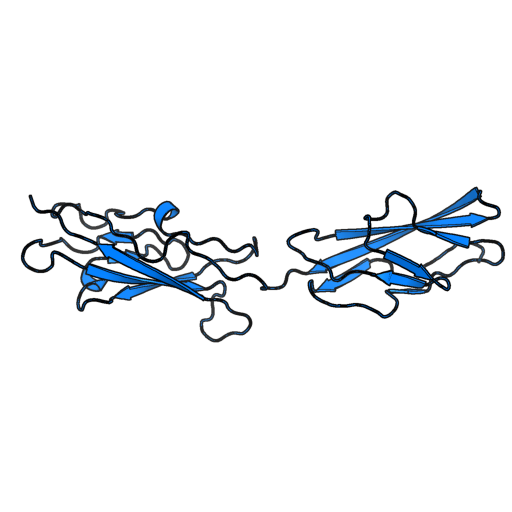25 ? 11.959 23.780 -6.762 1.00 27.43 124 LEU A O 1
ATOM 981 N N . GLN A 1 126 ? 12.032 26.017 -6.705 1.00 27.07 125 GLN A N 1
ATOM 982 C CA . GLN A 1 126 ? 11.743 26.147 -5.253 1.00 28.36 125 GLN A CA 1
ATOM 983 C C . GLN A 1 126 ? 10.406 25.483 -4.909 1.00 27.20 125 GLN A C 1
ATOM 984 O O . GLN A 1 126 ? 9.454 25.504 -5.726 1.00 25.21 125 GLN A O 1
ATOM 990 N N . ALA A 1 127 ? 10.370 24.879 -3.730 1.00 26.42 126 ALA A N 1
ATOM 991 C CA . ALA A 1 127 ? 9.147 24.366 -3.092 1.00 26.67 126 ALA A CA 1
ATOM 992 C C . ALA A 1 127 ? 8.575 25.463 -2.192 1.00 26.99 126 ALA A C 1
ATOM 993 O O . ALA A 1 127 ? 9.237 26.498 -1.994 1.00 27.84 126 ALA A O 1
ATOM 995 N N . GLU A 1 128 ? 7.381 25.219 -1.662 1.00 27.85 127 GLU A N 1
ATOM 996 C CA A GLU A 1 128 ? 6.716 26.111 -0.683 0.50 28.04 127 GLU A CA 1
ATOM 997 C CA B GLU A 1 128 ? 6.686 26.111 -0.705 0.50 28.70 127 GLU A CA 1
ATOM 998 C C . GLU A 1 128 ? 6.226 25.256 0.482 1.00 26.98 127 GLU A C 1
ATOM 999 O O . GLU A 1 128 ? 5.730 24.133 0.231 1.00 25.71 127 GLU A O 1
ATOM 1010 N N . ASP A 1 129 ? 6.407 25.787 1.686 1.00 26.93 128 ASP A N 1
ATOM 1011 C CA . ASP A 1 129 ? 6.034 25.140 2.965 1.00 26.23 128 ASP A CA 1
ATOM 1012 C C . ASP A 1 129 ? 5.182 26.145 3.739 1.00 25.98 128 ASP A C 1
ATOM 1013 O O . ASP A 1 129 ? 5.679 27.271 3.987 1.00 24.64 128 ASP A O 1
ATOM 1018 N N . ARG A 1 130 ? 3.954 25.758 4.111 1.00 27.18 129 ARG A N 1
ATOM 1019 C CA . ARG A 1 130 ? 2.999 26.655 4.832 1.00 26.66 129 ARG A CA 1
ATOM 1020 C C . ARG A 1 130 ? 3.518 26.983 6.243 1.00 25.60 129 ARG A C 1
ATOM 1021 O O . ARG A 1 130 ? 2.956 27.892 6.861 1.00 24.54 129 ARG A O 1
ATOM 1029 N N . ASP A 1 131 ? 4.544 26.297 6.750 1.00 24.36 130 ASP A N 1
ATOM 1030 C CA . ASP A 1 131 ? 5.332 26.784 7.909 1.00 25.62 130 ASP A CA 1
ATOM 1031 C C . ASP A 1 131 ? 6.233 27.891 7.363 1.00 27.14 130 ASP A C 1
ATOM 1032 O O . ASP A 1 131 ? 7.344 2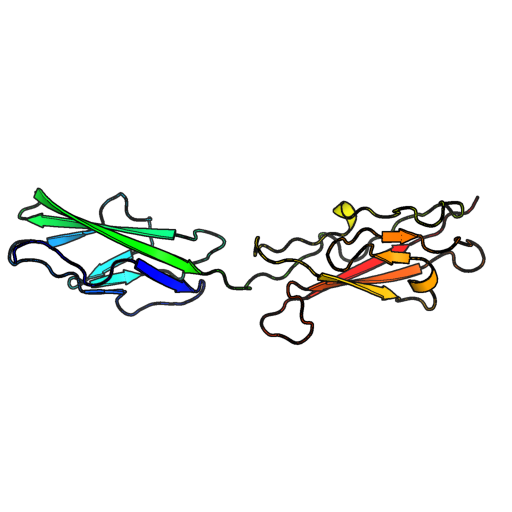7.583 6.882 1.00 26.30 130 ASP A O 1
ATOM 1037 N N . LYS A 1 132 ? 5.766 29.129 7.408 1.00 29.24 131 LYS A N 1
ATOM 1038 C CA . LYS A 1 132 ? 6.433 30.281 6.740 1.00 32.17 131 LYS A CA 1
ATOM 1039 C C . LYS A 1 132 ? 7.891 30.428 7.209 1.00 31.10 131 LYS A C 1
ATOM 1040 O O . LYS A 1 132 ? 8.689 30.941 6.435 1.00 31.34 131 LYS A O 1
ATOM 1046 N N . ASP A 1 133 ? 8.212 30.019 8.438 1.00 29.63 132 ASP A N 1
ATOM 1047 C CA . ASP A 1 133 ? 9.550 30.214 9.054 1.00 31.18 132 ASP A CA 1
ATOM 1048 C C . ASP A 1 133 ? 10.509 29.080 8.675 1.00 28.33 132 ASP A C 1
ATOM 1049 O O . ASP A 1 133 ? 11.689 29.233 8.963 1.00 29.72 132 ASP A O 1
ATOM 1054 N N . ASP A 1 134 ? 10.032 27.990 8.062 1.00 26.32 133 ASP A N 1
ATOM 1055 C CA . ASP A 1 134 ? 10.875 26.807 7.740 1.00 25.05 133 ASP A CA 1
ATOM 1056 C C . ASP A 1 134 ? 11.856 27.190 6.623 1.00 24.39 133 ASP A C 1
ATOM 1057 O O . ASP A 1 134 ? 11.394 27.702 5.587 1.00 24.93 133 ASP A O 1
ATOM 1062 N N . ILE A 1 135 ? 13.145 26.955 6.853 1.00 23.25 134 ILE A N 1
ATOM 1063 C CA . ILE A 1 135 ? 14.199 27.054 5.807 1.00 23.85 134 ILE A CA 1
ATOM 1064 C C . ILE A 1 135 ? 14.194 25.733 5.071 1.00 21.87 134 ILE A C 1
ATOM 1065 O O . ILE A 1 135 ? 14.225 24.685 5.757 1.00 21.09 134 ILE A O 1
ATOM 1070 N N . LEU A 1 136 ? 14.146 25.762 3.742 1.00 20.69 135 LEU A N 1
ATOM 1071 C CA . LEU A 1 136 ? 14.077 24.510 2.948 1.00 21.22 135 LEU A CA 1
ATOM 1072 C C . LEU A 1 136 ? 15.485 24.160 2.437 1.00 20.48 135 LEU A C 1
ATOM 1073 O O . LEU A 1 136 ? 16.225 25.059 2.055 1.00 20.73 135 LEU A O 1
ATOM 1078 N N . PHE A 1 137 ? 15.792 22.875 2.469 1.00 21.04 136 PHE A N 1
ATOM 1079 C CA . PHE A 1 137 ? 17.098 22.255 2.167 1.00 21.29 136 PHE A CA 1
ATOM 1080 C C . PHE A 1 137 ? 16.895 21.351 0.957 1.00 21.50 136 PHE A C 1
ATOM 1081 O O . PHE A 1 137 ? 16.092 20.410 1.043 1.00 21.71 136 PHE A O 1
ATOM 1089 N N . TYR A 1 138 ? 17.616 21.645 -0.120 1.00 21.71 137 TYR A N 1
ATOM 1090 C CA . TYR A 1 138 ? 17.467 20.990 -1.436 1.00 21.04 137 TYR A CA 1
ATOM 1091 C C . TYR A 1 138 ? 18.687 20.148 -1.747 1.00 22.01 137 TYR A C 1
ATOM 1092 O O . TYR A 1 138 ? 19.838 20.603 -1.520 1.00 21.60 137 TYR A O 1
ATOM 1101 N N . THR A 1 139 ? 18.428 18.964 -2.277 1.00 22.53 138 THR A N 1
ATOM 1102 C CA . THR A 1 139 ? 19.440 17.967 -2.667 1.00 23.50 138 THR A CA 1
ATOM 1103 C C . THR A 1 139 ? 19.165 17.529 -4.091 1.00 23.19 138 THR A C 1
ATOM 1104 O O . THR A 1 139 ? 17.990 17.287 -4.401 1.00 23.25 138 THR A O 1
ATOM 1108 N N . LEU A 1 140 ? 20.216 17.414 -4.909 1.00 23.46 139 LEU A N 1
ATOM 1109 C CA . LEU A 1 140 ? 20.129 16.904 -6.296 1.00 23.77 139 LEU A CA 1
ATOM 1110 C C . LEU A 1 140 ? 20.816 15.535 -6.331 1.00 25.94 139 LEU A C 1
ATOM 1111 O O . LEU A 1 140 ? 22.012 15.452 -5.895 1.00 24.72 139 LEU A O 1
ATOM 1116 N N . GLN A 1 141 ? 20.101 14.505 -6.778 1.00 27.23 140 GLN A N 1
ATOM 1117 C CA . GLN A 1 141 ? 20.629 13.116 -6.879 1.00 29.61 140 GLN A CA 1
ATOM 1118 C C . GLN A 1 141 ? 20.523 12.656 -8.334 1.00 28.61 140 GLN A C 1
ATOM 1119 O O . GLN A 1 141 ? 19.414 12.664 -8.865 1.00 25.33 140 GLN A O 1
ATOM 1125 N N . GLU A 1 142 ? 21.638 12.277 -8.953 1.00 28.91 141 GLU A N 1
ATOM 1126 C CA . GLU A 1 142 ? 21.604 11.813 -10.362 1.00 31.28 141 GLU A CA 1
ATOM 1127 C C . GLU A 1 142 ? 20.743 10.547 -10.429 1.00 31.78 141 GLU A C 1
ATOM 1128 O O . GLU A 1 142 ? 20.833 9.701 -9.518 1.00 29.28 141 GLU A O 1
ATOM 1134 N N . MET A 1 143 ? 19.913 10.479 -11.461 1.00 34.03 142 MET A N 1
ATOM 1135 C CA . MET A 1 143 ? 19.056 9.322 -11.803 1.00 38.68 142 MET A CA 1
ATOM 1136 C C . MET A 1 143 ? 19.762 8.531 -12.909 1.00 38.57 142 MET A C 1
ATOM 1137 O O . MET A 1 143 ? 19.734 7.304 -12.853 1.00 41.06 142 MET A O 1
ATOM 1142 N N . THR A 1 144 ? 20.360 9.231 -13.879 1.00 38.55 143 THR A N 1
ATOM 1143 C CA . THR A 1 144 ? 21.179 8.650 -14.974 1.00 39.66 143 THR A CA 1
ATOM 1144 C C . THR A 1 144 ? 22.658 8.852 -14.598 1.00 40.68 143 THR A C 1
ATOM 1145 O O . THR A 1 144 ? 23.002 9.942 -14.112 1.00 36.56 143 THR A O 1
ATOM 1149 N N . ALA A 1 145 ? 23.493 7.825 -14.780 1.00 43.19 144 ALA A N 1
ATOM 1150 C CA . ALA A 1 145 ? 24.913 7.811 -14.335 1.00 44.89 144 ALA A CA 1
ATOM 1151 C C . ALA A 1 145 ? 25.694 8.927 -15.049 1.00 43.06 144 ALA A C 1
ATOM 1152 O O . ALA A 1 145 ? 25.525 9.100 -16.276 1.00 44.00 144 ALA A O 1
ATOM 1154 N N . GLY A 1 146 ? 26.500 9.676 -14.292 1.00 39.82 145 GLY A N 1
ATOM 1155 C CA . GLY A 1 146 ? 27.335 10.771 -14.816 1.00 35.45 145 GLY A CA 1
ATOM 1156 C C . GLY A 1 146 ? 26.628 12.119 -14.808 1.00 32.72 145 GLY A C 1
ATOM 1157 O O . GLY A 1 146 ? 27.311 13.099 -15.015 1.00 31.58 145 GLY A O 1
ATOM 1158 N N . ALA A 1 147 ? 25.320 12.178 -14.558 1.00 30.55 146 ALA A N 1
ATOM 1159 C CA . ALA A 1 147 ? 24.523 13.427 -14.652 1.00 29.53 146 ALA A CA 1
ATOM 1160 C C . ALA A 1 147 ? 25.096 14.511 -13.724 1.00 28.61 146 ALA A C 1
ATOM 1161 O O . ALA A 1 147 ? 25.185 15.686 -14.154 1.00 28.26 146 ALA A O 1
ATOM 1163 N N . SER A 1 148 ? 25.484 14.152 -12.502 1.00 28.35 147 SER A N 1
ATOM 1164 C CA . SER A 1 148 ? 26.026 15.117 -11.513 1.00 29.21 147 SER A CA 1
ATOM 1165 C C . SER A 1 148 ? 27.393 15.668 -11.953 1.00 28.45 147 SER A C 1
ATOM 1166 O O . SER A 1 148 ? 27.825 16.616 -11.332 1.00 28.14 147 SER A O 1
ATOM 1169 N N . ASP A 1 149 ? 28.051 15.095 -12.968 1.00 29.50 148 ASP A N 1
ATOM 1170 C CA . ASP A 1 149 ? 29.287 15.674 -13.563 1.00 30.27 148 ASP A CA 1
ATOM 1171 C C . ASP A 1 149 ? 28.954 17.020 -14.236 1.00 28.60 148 ASP A C 1
ATOM 1172 O O . ASP A 1 149 ? 29.843 17.858 -14.328 1.00 28.97 148 ASP A O 1
ATOM 1177 N N . TYR A 1 150 ? 27.707 17.237 -14.670 1.00 26.73 149 TYR A N 1
ATOM 1178 C CA . TYR A 1 150 ? 27.340 18.389 -15.523 1.00 25.52 149 TYR A CA 1
ATOM 1179 C C . TYR A 1 150 ? 26.609 19.497 -14.776 1.00 23.61 149 TYR A C 1
ATOM 1180 O O . TYR A 1 150 ? 26.760 20.620 -15.205 1.00 21.67 149 TYR A O 1
ATOM 1189 N N . PHE A 1 151 ? 25.792 19.169 -13.772 1.00 21.90 150 PHE A N 1
ATOM 1190 C CA . PHE A 1 151 ? 24.908 20.141 -13.083 1.00 21.03 150 PHE A CA 1
ATOM 1191 C C . PHE A 1 151 ? 24.965 19.954 -11.577 1.00 20.66 150 PHE A C 1
ATOM 1192 O O . PHE A 1 151 ? 25.108 18.828 -11.096 1.00 20.84 150 PHE A O 1
ATOM 1200 N N . SER A 1 152 ? 24.850 21.068 -10.852 1.00 20.26 151 SER A N 1
ATOM 1201 C CA . SER A 1 152 ? 24.763 21.088 -9.370 1.00 19.59 151 SER A CA 1
ATOM 1202 C C . SER A 1 152 ? 23.894 22.263 -8.935 1.00 19.36 151 SER A C 1
ATOM 1203 O O . SER A 1 152 ? 23.701 23.191 -9.745 1.00 18.14 151 SER A O 1
ATOM 1206 N N . LEU A 1 153 ? 23.382 22.209 -7.712 1.00 18.37 152 LEU A N 1
ATOM 1207 C CA . LEU A 1 153 ? 22.636 23.329 -7.108 1.00 19.55 152 LEU A CA 1
ATOM 1208 C C . LEU A 1 153 ? 23.655 24.339 -6.623 1.00 19.77 152 LEU A C 1
ATOM 1209 O O . LEU A 1 153 ? 24.753 23.921 -6.160 1.00 19.00 152 LEU A O 1
ATOM 1214 N N . VAL A 1 154 ? 23.329 25.620 -6.714 1.00 20.14 153 VAL A N 1
ATOM 1215 C CA . VAL A 1 154 ? 24.243 26.671 -6.203 1.00 20.39 153 VAL A CA 1
ATOM 1216 C C . VAL A 1 154 ? 24.475 26.437 -4.706 1.00 20.14 153 VAL A C 1
ATOM 1217 O O . VAL A 1 154 ? 25.649 26.528 -4.257 1.00 19.22 153 VAL A O 1
ATOM 1221 N N . SER A 1 155 ? 23.428 26.134 -3.952 1.00 20.26 154 SER A N 1
ATOM 1222 C CA . SER A 1 155 ? 23.556 25.720 -2.531 1.00 21.05 154 SER A CA 1
ATOM 1223 C C . SER A 1 155 ? 22.331 24.938 -2.074 1.00 20.33 154 SER A C 1
ATOM 1224 O O . SER A 1 155 ? 21.283 24.975 -2.753 1.00 20.08 154 SER A O 1
ATOM 1227 N N . VAL A 1 156 ? 22.452 24.305 -0.911 1.00 19.70 155 VAL A N 1
ATOM 1228 C CA . VAL A 1 156 ? 21.351 23.553 -0.270 1.00 19.68 155 VAL A CA 1
ATOM 1229 C C . VAL A 1 156 ? 20.142 24.478 0.001 1.00 20.06 155 VAL A C 1
ATOM 1230 O O . VAL A 1 156 ? 19.057 23.969 0.024 1.00 20.27 155 VAL A O 1
ATOM 1234 N N . ASN A 1 157 ? 20.310 25.790 0.177 1.00 20.66 156 ASN A N 1
ATOM 1235 C CA . ASN A 1 157 ? 19.157 26.704 0.419 1.00 22.06 156 ASN A CA 1
ATOM 1236 C C . ASN A 1 157 ? 18.825 27.598 -0.795 1.00 24.65 156 ASN A C 1
ATOM 1237 O O . ASN A 1 157 ? 17.843 28.306 -0.702 1.00 24.00 156 ASN A O 1
ATOM 1242 N N A ARG A 1 158 ? 19.620 27.533 -1.870 0.50 25.30 157 ARG A N 1
ATOM 1243 N N B ARG A 1 158 ? 19.618 27.563 -1.869 0.50 25.19 157 ARG A N 1
ATOM 1244 C CA A ARG A 1 158 ? 19.425 28.299 -3.135 0.50 26.79 157 ARG A CA 1
ATOM 1245 C CA B ARG A 1 158 ? 19.361 28.335 -3.121 0.50 26.60 157 ARG A CA 1
ATOM 1246 C C A ARG A 1 158 ? 19.371 27.308 -4.291 0.50 25.79 157 ARG A C 1
ATOM 1247 C C B ARG A 1 158 ? 19.356 27.342 -4.285 0.50 25.70 157 ARG A C 1
ATOM 1248 O O A ARG A 1 158 ? 20.391 27.061 -4.931 0.50 25.34 157 ARG A O 1
ATOM 1249 O O B ARG A 1 158 ? 20.389 27.130 -4.917 0.50 25.34 157 ARG A O 1
ATOM 1264 N N . PRO A 1 159 ? 18.203 26.693 -4.585 1.00 24.77 158 PRO A N 1
ATOM 1265 C CA . PRO A 1 159 ? 18.108 25.698 -5.652 1.00 24.31 158 PRO A CA 1
ATOM 1266 C C . PRO A 1 159 ? 18.073 26.257 -7.086 1.00 23.72 158 PRO A C 1
ATOM 1267 O O . PRO A 1 159 ? 17.130 25.991 -7.808 1.00 25.73 158 PRO A O 1
ATOM 1271 N N . ALA A 1 160 ? 19.106 26.993 -7.476 1.00 21.63 159 ALA A N 1
ATOM 1272 C CA . ALA A 1 160 ? 19.364 27.344 -8.884 1.00 21.25 159 ALA A CA 1
ATOM 1273 C C . ALA A 1 160 ? 20.236 26.223 -9.424 1.00 20.14 159 ALA A C 1
ATOM 1274 O O . ALA A 1 160 ? 21.132 25.787 -8.676 1.00 20.53 159 ALA A O 1
ATOM 1276 N N . LEU A 1 161 ? 19.984 25.771 -10.643 1.00 20.02 160 LEU A N 1
ATOM 1277 C CA . LEU A 1 161 ? 20.783 24.694 -11.267 1.00 20.11 160 LEU A CA 1
ATOM 1278 C C . LEU A 1 161 ? 21.845 25.360 -12.142 1.00 20.31 160 LEU A C 1
ATOM 1279 O O . LEU A 1 161 ? 21.486 26.163 -13.031 1.00 21.21 160 LEU A O 1
ATOM 1284 N N . ARG A 1 162 ? 23.100 25.047 -11.870 1.00 19.81 161 ARG A N 1
ATOM 1285 C CA . ARG A 1 162 ? 24.278 25.605 -12.556 1.00 19.75 161 ARG A CA 1
ATOM 1286 C C . ARG A 1 162 ? 24.881 24.544 -13.480 1.00 18.98 161 ARG A C 1
ATOM 1287 O O . ARG A 1 162 ? 24.959 23.372 -13.072 1.00 18.74 161 ARG A O 1
ATOM 1295 N N . LEU A 1 163 ? 25.299 24.936 -14.685 1.00 19.26 162 LEU A N 1
ATOM 1296 C CA . LEU A 1 163 ? 26.119 24.075 -15.571 1.00 19.69 162 LEU A CA 1
ATOM 1297 C C . LEU A 1 163 ? 27.583 24.132 -15.092 1.00 20.70 162 LEU A C 1
ATOM 1298 O O . LEU A 1 163 ? 28.149 25.243 -14.981 1.00 21.49 162 LEU A O 1
ATOM 1303 N N . ASP A 1 164 ? 28.177 22.978 -14.834 1.00 21.39 163 ASP A N 1
ATOM 1304 C CA . ASP A 1 164 ? 29.549 22.872 -14.271 1.00 23.08 163 ASP A CA 1
ATOM 1305 C C . ASP A 1 164 ? 30.579 22.398 -15.280 1.00 25.53 163 ASP A C 1
ATOM 1306 O O . ASP A 1 164 ? 31.762 22.600 -15.012 1.00 25.89 163 ASP A O 1
ATOM 1311 N N . ARG A 1 165 ? 30.172 21.750 -16.368 1.00 27.31 164 ARG A N 1
ATOM 1312 C CA . ARG A 1 165 ? 31.128 21.230 -17.382 1.00 28.75 164 ARG A CA 1
ATOM 1313 C C . ARG A 1 165 ? 30.492 21.335 -18.754 1.00 26.01 164 ARG A C 1
ATOM 1314 O O . ARG A 1 165 ? 29.269 21.258 -18.878 1.00 24.12 164 ARG A O 1
ATOM 1322 N N . PRO A 1 166 ? 31.298 21.495 -19.818 1.00 24.48 165 PRO A N 1
ATOM 1323 C CA . PRO A 1 166 ? 30.736 21.615 -21.164 1.00 23.89 165 PRO A CA 1
ATOM 1324 C C . PRO A 1 166 ? 29.822 20.429 -21.496 1.00 22.63 165 PRO A C 1
ATOM 1325 O O . PRO A 1 166 ? 30.166 19.313 -21.189 1.00 23.70 165 PRO A O 1
ATOM 1329 N N . LEU A 1 167 ? 28.663 20.712 -22.083 1.00 22.07 166 LEU A N 1
ATOM 1330 C CA . LEU A 1 167 ? 27.699 19.698 -22.536 1.00 22.22 166 LEU A CA 1
ATOM 1331 C C . LEU A 1 167 ? 28.209 19.106 -23.849 1.00 23.69 166 LEU A C 1
ATOM 1332 O O . LEU A 1 167 ? 29.012 19.780 -24.579 1.00 24.36 166 LEU A O 1
ATOM 1337 N N . ASP A 1 168 ? 27.761 17.903 -24.133 1.00 22.94 167 ASP A N 1
ATOM 1338 C CA . ASP A 1 168 ? 28.093 17.184 -25.383 1.00 23.12 167 ASP A CA 1
ATOM 1339 C C . ASP A 1 168 ? 26.852 16.385 -25.776 1.00 22.28 167 ASP A C 1
ATOM 1340 O O . ASP A 1 168 ? 26.596 15.365 -25.169 1.00 22.60 167 ASP A O 1
ATOM 1345 N N . PHE A 1 169 ? 26.130 16.859 -26.779 1.00 22.40 168 PHE A N 1
ATOM 1346 C CA . PHE A 1 169 ? 24.866 16.283 -27.282 1.00 22.94 168 PHE A CA 1
ATOM 1347 C C . PHE A 1 169 ? 25.040 14.803 -27.656 1.00 23.07 168 PHE A C 1
ATOM 1348 O O . PHE A 1 169 ? 24.128 14.018 -27.372 1.00 22.83 168 PHE A O 1
ATOM 1356 N N . TYR A 1 170 ? 26.167 14.439 -28.276 1.00 22.46 169 TYR A N 1
ATOM 1357 C CA . TYR A 1 170 ? 26.413 13.075 -28.797 1.00 23.60 169 TYR A CA 1
ATOM 1358 C C . TYR A 1 170 ? 26.629 12.124 -27.622 1.00 25.40 169 TYR A C 1
ATOM 1359 O O . TYR A 1 170 ? 26.022 11.010 -27.607 1.00 25.56 169 TYR A O 1
ATOM 1368 N N . GLU A 1 171 ? 27.456 12.541 -26.675 1.00 26.42 170 GLU A N 1
ATOM 1369 C CA . GLU A 1 171 ? 27.878 11.694 -25.546 1.00 30.23 170 GLU A CA 1
ATOM 1370 C C . GLU A 1 171 ? 26.717 11.561 -24.560 1.00 29.69 170 GLU A C 1
ATOM 1371 O O . GLU A 1 171 ? 26.426 10.427 -24.133 1.00 28.09 170 GLU A O 1
ATOM 1377 N N . ARG A 1 172 ? 26.052 12.665 -24.220 1.00 28.58 171 ARG A N 1
ATOM 1378 C CA . ARG A 1 172 ? 25.001 12.633 -23.164 1.00 30.43 171 ARG A CA 1
ATOM 1379 C C . ARG A 1 172 ? 23.930 13.680 -23.463 1.00 28.40 171 ARG A C 1
ATOM 1380 O O . ARG A 1 172 ? 23.993 14.799 -22.963 1.00 29.71 171 ARG A O 1
ATOM 1388 N N . PRO A 1 173 ? 22.934 13.353 -24.310 1.00 26.70 172 PRO A N 1
ATOM 1389 C CA . PRO A 1 173 ? 21.875 14.299 -24.652 1.00 27.11 172 PRO A CA 1
ATOM 1390 C C . PRO A 1 173 ? 20.781 14.423 -23.587 1.00 28.26 172 PRO A C 1
ATOM 1391 O O . PRO A 1 173 ? 20.054 15.380 -23.666 1.00 28.72 172 PRO A O 1
ATOM 1395 N N . ASN A 1 174 ? 20.683 13.445 -22.677 1.00 30.08 173 ASN A N 1
ATOM 1396 C CA A ASN A 1 174 ? 19.647 13.397 -21.600 0.50 32.26 173 ASN A CA 1
ATOM 1397 C CA B ASN A 1 174 ? 19.643 13.390 -21.616 0.50 32.42 173 ASN A CA 1
ATOM 1398 C C . ASN A 1 174 ? 20.338 13.193 -20.257 1.00 33.09 173 ASN A C 1
ATOM 1399 O O . ASN A 1 174 ? 21.197 12.282 -20.158 1.00 35.85 173 ASN A O 1
ATOM 1408 N N . MET A 1 175 ? 19.977 14.013 -19.265 1.00 32.61 174 MET A N 1
ATOM 1409 C CA . MET A 1 175 ? 20.448 13.898 -17.860 1.00 31.81 174 MET A CA 1
ATOM 1410 C C . MET A 1 175 ? 19.205 14.026 -16.978 1.00 31.23 174 MET A C 1
ATOM 1411 O O . MET A 1 175 ? 18.495 15.041 -17.108 1.00 30.04 174 MET A O 1
ATOM 1416 N N . THR A 1 176 ? 18.937 13.037 -16.131 1.00 28.22 175 THR A N 1
ATOM 1417 C CA . THR A 1 176 ? 17.770 13.077 -15.221 1.00 27.56 175 THR A CA 1
ATOM 1418 C C . THR A 1 176 ? 18.251 13.077 -13.776 1.00 24.81 175 THR A C 1
ATOM 1419 O O . THR A 1 176 ? 19.219 12.353 -13.445 1.00 24.11 175 THR A O 1
ATOM 1423 N N . PHE A 1 177 ? 17.570 13.873 -12.955 1.00 24.27 176 PHE A N 1
ATOM 1424 C CA . PHE A 1 177 ? 17.858 14.061 -11.521 1.00 22.99 176 PHE A CA 1
ATOM 1425 C C . PHE A 1 177 ? 16.593 13.890 -10.698 1.00 23.33 176 PHE A C 1
ATOM 1426 O O . PHE A 1 177 ? 15.507 14.221 -11.189 1.00 21.15 176 PHE A O 1
ATOM 1434 N N . TRP A 1 178 ? 16.773 13.375 -9.493 1.00 25.41 177 TRP A N 1
ATOM 1435 C CA . TRP A 1 178 ? 15.811 13.512 -8.379 1.00 27.85 177 TRP A CA 1
ATOM 1436 C C . TRP A 1 178 ? 16.165 14.818 -7.671 1.00 25.18 177 TRP A C 1
ATOM 1437 O O . TRP A 1 178 ? 17.365 15.011 -7.333 1.00 24.14 177 TRP A O 1
ATOM 1448 N N . LEU A 1 179 ? 15.184 15.675 -7.494 1.00 23.58 178 LEU A N 1
ATOM 1449 C CA . LEU A 1 179 ? 15.292 16.885 -6.661 1.00 23.40 178 LEU A CA 1
ATOM 1450 C C . LEU A 1 179 ? 14.521 16.608 -5.375 1.00 22.62 178 LEU A C 1
ATOM 1451 O O . LEU A 1 179 ? 13.314 16.346 -5.471 1.00 22.99 178 LEU A O 1
ATOM 1456 N N . LEU A 1 180 ? 15.207 16.636 -4.237 1.00 21.68 179 LEU A N 1
ATOM 1457 C CA . LEU A 1 180 ? 14.594 16.425 -2.904 1.00 23.47 179 LEU A CA 1
ATOM 1458 C C . LEU A 1 180 ? 14.548 17.754 -2.185 1.00 22.20 179 LEU A C 1
ATOM 1459 O O . LEU A 1 180 ? 15.487 18.548 -2.333 1.00 22.44 179 LEU A O 1
ATOM 1464 N N . VAL A 1 181 ? 13.511 17.972 -1.393 1.00 21.23 180 VAL A N 1
ATOM 1465 C CA . VAL A 1 181 ? 13.495 19.140 -0.487 1.00 21.15 180 VAL A CA 1
ATOM 1466 C C . VAL A 1 181 ? 13.060 18.619 0.876 1.00 21.62 180 VAL A C 1
ATOM 1467 O O . VAL A 1 181 ? 12.182 17.735 0.903 1.00 22.25 180 VAL A O 1
ATOM 1471 N N . ARG A 1 182 ? 13.664 19.127 1.943 1.00 21.49 181 ARG A N 1
ATOM 1472 C CA . ARG A 1 182 ? 13.213 18.843 3.328 1.00 22.45 181 ARG A CA 1
ATOM 1473 C C . ARG A 1 182 ? 13.118 20.183 4.050 1.00 22.33 181 ARG A C 1
ATOM 1474 O O . ARG A 1 182 ? 13.780 21.159 3.598 1.00 21.06 181 ARG A O 1
ATOM 1482 N N . ASP A 1 183 ? 12.341 20.230 5.138 1.00 22.29 182 ASP A N 1
ATOM 1483 C CA . ASP A 1 183 ? 12.089 21.481 5.902 1.00 22.46 182 ASP A CA 1
ATOM 1484 C C . ASP A 1 183 ? 12.921 21.504 7.194 1.00 23.98 182 ASP A C 1
ATOM 1485 O O . ASP A 1 183 ? 12.586 22.283 8.070 1.00 23.37 182 ASP A O 1
ATOM 1490 N N . THR A 1 184 ? 13.958 20.668 7.300 1.00 23.80 183 THR A N 1
ATOM 1491 C CA . THR A 1 184 ? 14.888 20.617 8.455 1.00 23.65 183 THR A CA 1
ATOM 1492 C C . THR A 1 184 ? 16.320 20.515 7.946 1.00 24.41 183 THR A C 1
ATOM 1493 O O . THR A 1 184 ? 16.576 19.910 6.908 1.00 23.85 183 THR A O 1
ATOM 1497 N N . PRO A 1 185 ? 17.309 21.089 8.652 1.00 25.37 184 PRO A N 1
ATOM 1498 C CA . PRO A 1 185 ? 18.700 20.936 8.245 1.00 25.81 184 PRO A CA 1
ATOM 1499 C C . PRO A 1 185 ? 19.142 19.465 8.294 1.00 27.57 184 PRO A C 1
ATOM 1500 O O . PRO A 1 185 ? 19.898 19.067 7.445 1.00 28.56 184 PRO A O 1
ATOM 1504 N N . GLY A 1 186 ? 18.651 18.724 9.294 1.00 29.72 185 GLY A N 1
ATOM 1505 C CA . GLY A 1 186 ? 18.984 17.311 9.550 1.00 32.84 185 GLY A CA 1
ATOM 1506 C C . GLY A 1 186 ? 18.103 16.382 8.734 1.00 34.64 185 GLY A C 1
ATOM 1507 O O . GLY A 1 186 ? 16.885 16.661 8.604 1.00 31.35 185 GLY A O 1
ATOM 1508 N N . GLU A 1 187 ? 18.689 15.315 8.200 1.00 37.24 186 GLU A N 1
ATOM 1509 C CA . GLU A 1 187 ? 17.967 14.327 7.356 1.00 43.00 186 GLU A CA 1
ATOM 1510 C C . GLU A 1 187 ? 17.159 13.350 8.218 1.00 42.63 186 GLU A C 1
ATOM 1511 O O . GLU A 1 187 ? 16.139 12.854 7.722 1.00 42.29 186 GLU A O 1
ATOM 1517 N N . ASN A 1 188 ? 17.595 13.084 9.452 1.00 43.56 187 ASN A N 1
ATOM 1518 C CA . ASN A 1 188 ? 17.084 11.957 10.283 1.00 43.35 187 ASN A CA 1
ATOM 1519 C C . ASN A 1 188 ? 16.370 12.456 11.540 1.00 42.86 187 ASN A C 1
ATOM 1520 O O . ASN A 1 188 ? 16.161 11.631 12.442 1.00 44.64 187 ASN A O 1
ATOM 1525 N N . VAL A 1 189 ? 15.994 13.734 11.609 1.00 41.88 188 VAL A N 1
ATOM 1526 C CA . VAL A 1 189 ? 15.293 14.304 12.804 1.00 41.48 188 VAL A CA 1
ATOM 1527 C C . VAL A 1 189 ? 13.774 14.187 12.602 1.00 42.48 188 VAL A C 1
ATOM 1528 O O . VAL A 1 189 ? 13.343 13.934 11.458 1.00 42.11 188 VAL A O 1
ATOM 1532 N N . GLU A 1 190 ? 13.018 14.384 13.687 1.00 43.81 189 GLU A N 1
ATOM 1533 C CA . GLU A 1 190 ? 11.534 14.294 13.766 1.00 45.30 189 GLU A CA 1
ATOM 1534 C C . GLU A 1 190 ? 10.996 15.495 14.555 1.00 42.13 189 GLU A C 1
ATOM 1535 O O . GLU A 1 190 ? 11.465 15.751 15.656 1.00 42.81 189 GLU A O 1
ATOM 1541 N N . PRO A 1 191 ? 10.022 16.293 14.049 1.00 38.25 190 PRO A N 1
ATOM 1542 C CA . PRO A 1 191 ? 9.399 16.097 12.735 1.00 37.83 190 PRO A CA 1
ATOM 1543 C C . PRO A 1 191 ? 10.253 16.649 11.577 1.00 36.03 190 PRO A C 1
ATOM 1544 O O . PRO A 1 191 ? 10.937 17.655 11.755 1.00 37.13 190 PRO A O 1
ATOM 1548 N N . SER A 1 192 ? 10.208 15.981 10.426 1.00 33.00 191 SER A N 1
ATOM 1549 C CA . SER A 1 192 ? 10.859 16.409 9.161 1.00 30.59 191 SER A CA 1
ATOM 1550 C C . SER A 1 192 ? 10.014 15.915 7.984 1.00 29.19 191 SER A C 1
ATOM 1551 O O . SER A 1 192 ? 9.600 14.770 8.008 1.00 31.59 191 SER A O 1
ATOM 1554 N N . HIS A 1 193 ? 9.779 16.756 6.993 1.00 26.62 192 HIS A N 1
ATOM 1555 C CA . HIS A 1 193 ? 8.947 16.403 5.824 1.00 25.44 192 HIS A CA 1
ATOM 1556 C C . HIS A 1 193 ? 9.790 16.552 4.572 1.00 24.72 192 HIS A C 1
ATOM 1557 O O . HIS A 1 193 ? 10.533 17.539 4.496 1.00 22.07 192 HIS A O 1
ATOM 1564 N N . THR A 1 194 ? 9.634 15.620 3.639 1.00 24.38 193 THR A N 1
ATOM 1565 C CA . THR A 1 194 ? 10.407 15.577 2.378 1.00 25.22 193 THR A CA 1
ATOM 1566 C C . THR A 1 194 ? 9.410 15.547 1.225 1.00 25.88 193 THR A C 1
ATOM 1567 O O . THR A 1 194 ? 8.364 14.890 1.367 1.00 26.94 193 THR A O 1
ATOM 1571 N N . ALA A 1 195 ? 9.737 16.247 0.142 1.00 24.19 194 ALA A N 1
ATOM 1572 C CA . ALA A 1 195 ? 9.047 16.189 -1.154 1.00 23.32 194 ALA A CA 1
ATOM 1573 C C . ALA A 1 195 ? 10.114 15.879 -2.210 1.00 24.47 194 ALA A C 1
ATOM 1574 O O . ALA A 1 195 ? 11.317 16.198 -1.986 1.00 22.75 194 ALA A O 1
ATOM 1576 N N . THR A 1 196 ? 9.697 15.231 -3.294 1.00 23.86 195 THR A N 1
ATOM 1577 C CA . THR A 1 196 ? 10.593 14.771 -4.373 1.00 24.76 195 THR A CA 1
ATOM 1578 C C . THR A 1 196 ? 9.963 15.188 -5.697 1.00 24.21 195 THR A C 1
ATOM 1579 O O . THR A 1 196 ? 8.730 15.272 -5.777 1.00 24.57 195 THR A O 1
ATOM 1583 N N . ALA A 1 197 ? 10.799 15.492 -6.670 1.00 23.33 196 ALA A N 1
ATOM 1584 C CA . ALA A 1 197 ? 10.389 15.804 -8.050 1.00 22.96 196 ALA A CA 1
ATOM 1585 C C . ALA A 1 197 ? 11.508 15.312 -8.966 1.00 24.22 196 ALA A C 1
ATOM 1586 O O . ALA A 1 197 ? 12.615 15.059 -8.454 1.00 22.50 196 ALA A O 1
ATOM 1588 N N . THR A 1 198 ? 11.210 15.137 -10.249 1.00 26.35 197 THR A N 1
ATOM 1589 C CA . THR A 1 198 ? 12.182 14.691 -11.280 1.00 27.96 197 THR A CA 1
ATOM 1590 C C . THR A 1 198 ? 12.493 15.900 -12.178 1.00 26.71 197 THR A C 1
ATOM 1591 O O . THR A 1 198 ? 11.562 16.681 -12.505 1.00 26.80 197 THR A O 1
ATOM 1595 N N . LEU A 1 199 ? 13.772 16.089 -12.518 1.00 25.02 198 LEU A N 1
ATOM 1596 C CA . LEU A 1 199 ? 14.239 17.119 -13.467 1.00 25.37 198 LEU A CA 1
ATOM 1597 C C . LEU A 1 199 ? 14.866 16.384 -14.636 1.00 23.99 198 LEU A C 1
ATOM 1598 O O . LEU A 1 199 ? 15.732 15.538 -14.397 1.00 23.64 198 LEU A O 1
ATOM 1603 N N . VAL A 1 200 ? 14.444 16.719 -15.835 1.00 24.62 199 VAL A N 1
ATOM 1604 C CA . VAL A 1 200 ? 14.996 16.141 -17.086 1.00 25.81 199 VAL A CA 1
ATOM 1605 C C . VAL A 1 200 ? 15.680 17.289 -17.828 1.00 25.78 199 VAL A C 1
ATOM 1606 O O . VAL A 1 200 ? 14.978 18.256 -18.201 1.00 26.77 199 VAL A O 1
ATOM 1610 N N . LEU A 1 201 ? 16.991 17.186 -18.023 1.00 24.48 200 LEU A N 1
ATOM 1611 C CA . LEU A 1 201 ? 17.800 18.153 -18.797 1.00 25.12 200 LEU A CA 1
ATOM 1612 C C . LEU A 1 201 ? 18.047 17.519 -20.169 1.00 26.25 200 LEU A C 1
ATOM 1613 O O . LEU A 1 201 ? 18.712 16.429 -20.205 1.00 24.57 200 LEU A O 1
ATOM 1618 N N . ASN A 1 202 ? 17.514 18.141 -21.216 1.00 25.56 201 ASN A N 1
ATOM 1619 C CA A ASN A 1 202 ? 17.630 17.666 -22.617 0.50 27.52 201 ASN A CA 1
ATOM 1620 C CA B ASN A 1 202 ? 17.637 17.662 -22.620 0.50 26.62 201 ASN A CA 1
ATOM 1621 C C . ASN A 1 202 ? 18.552 18.623 -23.378 1.00 26.58 201 ASN A C 1
ATOM 1622 O O . ASN A 1 202 ? 18.187 19.815 -23.514 1.00 26.98 201 ASN A O 1
ATOM 1631 N N . VAL A 1 203 ? 19.698 18.123 -23.834 1.00 25.77 202 VAL A N 1
ATOM 1632 C CA . VAL A 1 203 ? 20.714 18.931 -24.549 1.00 25.59 202 VAL A CA 1
ATOM 1633 C C . VAL A 1 203 ? 20.210 19.075 -25.979 1.00 26.45 202 VAL A C 1
ATOM 1634 O O . VAL A 1 203 ? 19.864 18.060 -26.567 1.00 25.30 202 VAL A O 1
ATOM 1638 N N . VAL A 1 204 ? 20.156 20.294 -26.496 1.00 26.90 203 VAL A N 1
ATOM 1639 C CA . VAL A 1 204 ? 19.764 20.528 -27.908 1.00 29.14 203 VAL A CA 1
ATOM 1640 C C . VAL A 1 204 ? 21.067 20.783 -28.653 1.00 29.25 203 VAL A C 1
ATOM 1641 O O . VAL A 1 204 ? 21.973 21.435 -28.142 1.00 29.08 203 VAL A O 1
ATOM 1645 N N . PRO A 1 205 ? 21.229 20.228 -29.857 1.00 31.28 204 PRO A N 1
ATOM 1646 C CA . PRO A 1 205 ? 22.477 20.412 -30.605 1.00 33.43 204 PRO A CA 1
ATOM 1647 C C . PRO A 1 205 ? 22.648 21.807 -31.221 1.00 38.00 204 PRO A C 1
ATOM 1648 O O . PRO A 1 205 ? 21.680 22.531 -31.321 1.00 36.98 204 PRO A O 1
ATOM 1652 N N . ALA A 1 206 ? 23.881 22.147 -31.605 1.00 42.93 205 ALA A N 1
ATOM 1653 C CA . ALA A 1 206 ? 24.206 23.272 -32.527 1.00 45.86 205 ALA A CA 1
ATOM 1654 C C . ALA A 1 206 ? 23.512 23.039 -33.878 1.00 48.33 205 ALA A C 1
ATOM 1655 O O . ALA A 1 206 ? 22.395 23.480 -34.200 1.00 52.71 205 ALA A O 1
#

Foldseek 3Di:
DQDKDWPAFEAEAEAQDDWADFPTAIDAHPQKDKFWDPVWDPQFWGADPRTIDGPDGHDCLVPQKTKTWIFIGGVRHGPDIDIHIYGYDYDQPWAWAWPAAEEEFEDELAPDAFDQRAFQVNTPTDTSSNPFQKFKDKAWPDPCLVVFWDAPGRRGRGIGGHDRGDCVVDQKTKIKMKMKRDPDPPDPPIHMDIHMYIYGYDYD

Nearest PDB structures (foldseek):
  6oae-assembly1_A  TM=1.005E+00  e=2.084E-43  Homo sapiens
  5vvm-assembly2_B  TM=8.003E-01  e=4.891E-13  Homo sapiens
  6pgw-assembly1_A  TM=7.742E-01  e=1.645E-11  Danio rerio
  6vft-assembly1_C  TM=7.333E-01  e=9.499E-12  Homo sapiens
  7stz-assembly1_D  TM=7.711E-01  e=1.262E-09  Homo sapiens

Organism: Homo sapiens (NCBI:txid9606)